Protein 1KJN (pdb70)

Organism: Methanothermobacter thermautotrophicus (strain ATCC 29096 / DSM 1053 / JCM 10044 / NBRC 100330 / Delta H) (NCBI:txid187420)

B-factor: mean 31.46, std 12.8, range [6.94, 98.94]

CATH classification: 3.40.50.10160

Secondary structure (DSSP, 8-state):
--EE-----S-STTHHHHHHHHHHHHHHTT-EE---B-HHHHHHHHHHSTT--S----BHHHHHHH--TTS-SEEEEEESSHHHHHHHHHHHHHH-SEEEEEEE-S-HHHHHHHHHH------EEEEE--SS--HHHHHHHHH-----/-EEE-------STTHHHHHHHHHHHHHTTTEEE---B-HHHHHHHHHHSTT-SS----BHHHHHHH--TTS-SEEEEEESSHHHHHHHHHHHHHH-SEEEEEEE-S-HHHHHHHHHH------EEEEE--SS--HHHHHHHHH-----

Nearest PDB structures (foldseek):
  1kjn-assembly1_B  TM=1.002E+00  e=3.784E-26  Methanothermobacter thermautotrophicus
  7vek-assembly1_A  TM=7.075E-01  e=7.462E-02  Phytolacca americana
  7vel-assembly2_B  TM=6.981E-01  e=1.244E-01  Phytolacca americana
  1fuy-assembly1_B-2  TM=6.207E-01  e=1.413E+00  Salmonella enterica subsp. enterica serovar Typhimurium
  4neg-assembly1_A  TM=3.349E-01  e=3.458E+00  Bacillus anthracis str. 'Ames Ancestor'

Structure (mmCIF, N/CA/C/O backbone):
data_1KJN
#
_entry.id   1KJN
#
_cell.length_a   75.590
_cell.length_b   62.280
_cell.length_c   68.840
_cell.angle_alpha   90.00
_cell.angle_beta   90.00
_cell.angle_gamma   90.00
#
_symmetry.space_group_name_H-M   'P 21 21 2'
#
loop_
_entity.id
_entity.type
_entity.pdbx_description
1 polymer MTH0777
2 water water
#
loop_
_atom_site.group_PDB
_atom_site.id
_atom_site.type_symbol
_atom_site.label_atom_id
_atom_site.label_alt_id
_atom_site.label_c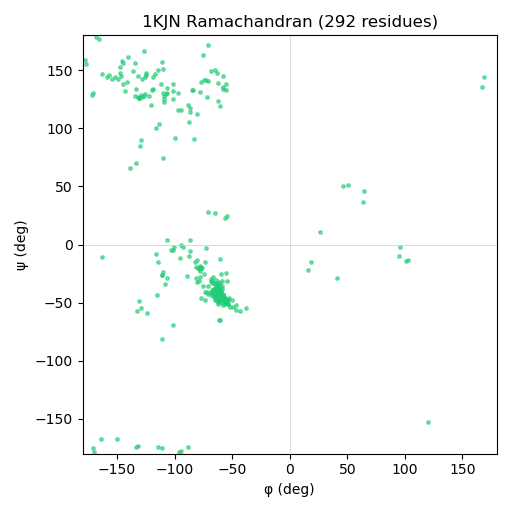omp_id
_atom_site.label_asym_id
_atom_site.label_entity_id
_atom_site.label_seq_id
_atom_site.pdbx_PDB_ins_code
_atom_site.Cartn_x
_atom_site.Cartn_y
_atom_site.Cartn_z
_atom_site.occupancy
_atom_site.B_iso_or_equiv
_atom_site.auth_seq_id
_atom_site.auth_comp_id
_atom_site.auth_asym_id
_atom_site.auth_atom_id
_atom_site.pdbx_PDB_model_num
ATOM 1 N N . THR A 1 6 ? 36.573 6.846 61.044 1.00 61.36 6 THR A N 1
ATOM 2 C CA . THR A 1 6 ? 36.083 7.184 62.424 1.00 61.77 6 THR A CA 1
ATOM 3 C C . THR A 1 6 ? 37.259 7.360 63.381 1.00 60.00 6 THR A C 1
ATOM 4 O O . THR A 1 6 ? 37.095 7.872 64.493 1.00 62.64 6 THR A O 1
ATOM 6 N N . GLY A 1 7 ? 38.439 6.919 62.943 1.00 55.23 7 GLY A N 1
ATOM 7 C CA . GLY A 1 7 ? 39.620 7.013 63.777 1.00 47.60 7 GLY A CA 1
ATOM 8 C C . GLY A 1 7 ? 40.413 8.299 63.669 1.00 41.49 7 GLY A C 1
ATOM 9 O O . GLY A 1 7 ? 40.019 9.252 62.994 1.00 34.06 7 GLY A O 1
ATOM 10 N N . LYS A 1 8 ? 41.552 8.304 64.349 1.00 36.56 8 LYS A N 1
ATOM 11 C CA . LYS A 1 8 ? 42.430 9.453 64.386 1.00 35.58 8 LYS A CA 1
ATOM 12 C C . LYS A 1 8 ? 43.816 9.049 63.936 1.00 32.45 8 LYS A C 1
ATOM 13 O O . LYS A 1 8 ? 44.257 7.910 64.144 1.00 29.87 8 LYS A O 1
ATOM 19 N N . ALA A 1 9 ? 44.481 9.974 63.265 1.00 28.78 9 ALA A N 1
ATOM 20 C CA . ALA A 1 9 ? 45.825 9.720 62.798 1.00 25.61 9 ALA A CA 1
ATOM 21 C C . ALA A 1 9 ? 46.755 10.810 63.298 1.00 24.22 9 ALA A C 1
ATOM 22 O O . ALA A 1 9 ? 46.345 11.957 63.494 1.00 21.66 9 ALA A O 1
ATOM 24 N N . LEU A 1 10 ? 47.981 10.416 63.618 1.00 23.50 10 LEU A N 1
ATOM 25 C CA . LEU A 1 10 ? 48.980 11.375 64.081 1.00 25.27 10 LEU A CA 1
ATOM 26 C C . LEU A 1 10 ? 50.078 11.419 63.032 1.00 23.46 10 LEU A C 1
ATOM 27 O O . LEU A 1 10 ? 50.568 10.375 62.581 1.00 17.84 10 LEU A O 1
ATOM 40 N N . VAL A 1 12 ? 53.817 13.016 62.195 1.00 18.32 12 VAL A N 1
ATOM 41 C CA . VAL A 1 12 ? 55.030 13.581 62.804 1.00 21.59 12 VAL A CA 1
ATOM 42 C C . VAL A 1 12 ? 55.945 14.160 61.740 1.00 21.51 12 VAL A C 1
ATOM 43 O O . VAL A 1 12 ? 56.250 13.481 60.755 1.00 20.84 12 VAL A O 1
ATOM 47 N N . LEU A 1 13 ? 56.391 15.401 61.950 1.00 17.77 13 LEU A N 1
ATOM 48 C CA . LEU A 1 13 ? 57.271 16.062 60.989 1.00 18.69 13 LEU A CA 1
ATOM 49 C C . LEU A 1 13 ? 58.667 16.341 61.540 1.00 19.84 13 LEU A C 1
ATOM 50 O O . LEU A 1 13 ? 58.846 16.575 62.739 1.00 16.26 13 LEU A O 1
ATOM 55 N N . GLY A 1 14 ? 59.642 16.341 60.635 1.00 21.28 14 GLY A N 1
ATOM 56 C CA . GLY A 1 14 ? 61.019 16.603 61.004 1.00 27.01 14 GLY A CA 1
ATOM 57 C C . GLY A 1 14 ? 61.375 18.062 60.778 1.00 26.20 14 GLY A C 1
ATOM 58 O O . GLY A 1 14 ? 60.517 18.856 60.369 1.00 21.07 14 GLY A O 1
ATOM 59 N N . CYS A 1 15 ? 62.625 18.431 61.050 1.00 29.51 15 CYS A N 1
ATOM 60 C CA . CYS A 1 15 ? 63.038 19.816 60.856 1.00 34.11 15 CYS A CA 1
ATOM 61 C C . CYS A 1 15 ? 62.785 20.158 59.381 1.00 33.53 15 CYS A C 1
ATOM 62 O O . CYS A 1 15 ? 63.035 19.349 58.484 1.00 32.70 15 CYS A O 1
ATOM 65 N N . PRO A 1 16 ? 62.171 21.315 59.131 1.00 31.13 16 PRO A N 1
ATOM 66 C CA . PRO A 1 16 ? 61.872 21.750 57.766 1.00 33.43 16 PRO A CA 1
ATOM 67 C C . PRO A 1 16 ? 63.098 22.368 57.080 1.00 34.35 16 PRO A C 1
ATOM 68 O O . PRO A 1 16 ? 63.604 23.412 57.510 1.00 38.14 16 PRO A O 1
ATOM 72 N N . GLU A 1 17 ? 63.613 21.677 56.070 1.00 30.91 17 GLU A N 1
ATOM 73 C CA . GLU A 1 17 ? 64.751 22.149 55.290 1.00 29.81 17 GLU A CA 1
ATOM 74 C C . GLU A 1 17 ? 64.331 21.954 53.827 1.00 29.23 17 GLU A C 1
ATOM 75 O O . GLU A 1 17 ? 64.287 22.910 53.041 1.00 27.26 17 GLU A O 1
ATOM 81 N N . SER A 1 18 ? 63.991 20.715 53.479 1.00 19.63 18 SER A N 1
ATOM 82 C CA . SER A 1 18 ? 63.577 20.385 52.123 1.00 23.19 18 SER A CA 1
ATOM 83 C C . SER A 1 18 ? 62.201 20.966 51.862 1.00 21.58 18 SER A C 1
ATOM 84 O O . SER A 1 18 ? 61.269 20.747 52.625 1.00 22.34 18 SER A O 1
ATOM 87 N N . PRO A 1 19 ? 62.069 21.739 50.782 1.00 18.66 19 PRO A N 1
ATOM 88 C CA . PRO A 1 19 ? 60.788 22.345 50.431 1.00 18.67 19 PRO A CA 1
ATOM 89 C C . PRO A 1 19 ? 59.655 21.364 50.154 1.00 19.21 19 PRO A C 1
ATOM 90 O O . PRO A 1 19 ? 58.490 21.780 50.114 1.00 16.83 19 PRO A O 1
ATOM 94 N N . VAL A 1 20 ? 59.959 20.070 50.007 1.00 15.91 20 VAL A N 1
ATOM 95 C CA . VAL A 1 20 ? 58.874 19.116 49.760 1.00 14.56 20 VAL A CA 1
ATOM 96 C C . VAL A 1 20 ? 58.132 18.679 51.014 1.00 13.95 20 VAL A C 1
ATOM 97 O O . VAL A 1 20 ? 56.975 18.249 50.913 1.00 13.84 20 VAL A O 1
ATOM 101 N N . GLN A 1 21 ? 58.741 18.864 52.191 1.00 13.37 21 GLN A N 1
ATOM 102 C CA . GLN A 1 21 ? 58.115 18.368 53.421 1.00 12.88 21 GLN A CA 1
ATOM 103 C C . GLN A 1 21 ? 56.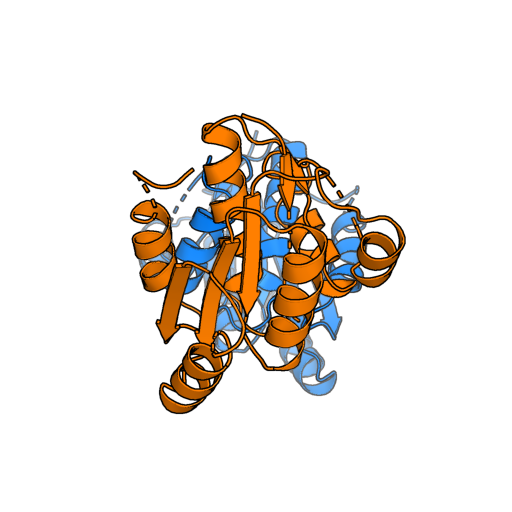759 18.909 53.816 1.00 10.43 21 GLN A C 1
ATOM 104 O O . GLN A 1 21 ? 55.791 18.156 53.857 1.00 12.33 21 GLN A O 1
ATOM 110 N N . ILE A 1 22 ? 56.672 20.198 54.121 1.00 11.49 22 ILE A N 1
ATOM 111 C CA . ILE A 1 22 ? 55.389 20.774 54.517 1.00 15.24 22 ILE A CA 1
ATOM 112 C C . ILE A 1 22 ? 54.300 20.480 53.473 1.00 14.94 22 ILE A C 1
ATOM 113 O O . ILE A 1 22 ? 53.260 19.929 53.816 1.00 15.58 22 ILE A O 1
ATOM 118 N N . PRO A 1 23 ? 54.565 20.764 52.185 1.00 13.75 23 PRO A N 1
ATOM 119 C CA . PRO A 1 23 ? 53.536 20.489 51.169 1.00 18.75 23 PRO A CA 1
ATOM 120 C C . PRO A 1 23 ? 53.041 19.036 51.175 1.00 17.39 23 PRO A C 1
ATOM 121 O O . PRO A 1 23 ? 51.840 18.791 51.160 1.00 16.27 23 PRO A O 1
ATOM 125 N N . LEU A 1 24 ? 53.968 18.087 51.223 1.00 11.82 24 LEU A N 1
ATOM 126 C CA . LEU A 1 24 ? 53.613 16.667 51.247 1.00 13.27 24 LEU A CA 1
ATOM 127 C C . LEU A 1 24 ? 52.914 16.249 52.547 1.00 15.08 24 LEU A C 1
ATOM 128 O O . LEU A 1 24 ? 52.093 15.334 52.554 1.00 16.94 24 LEU A O 1
ATOM 133 N N . ALA A 1 25 ? 53.254 16.904 53.647 1.00 15.79 25 ALA A N 1
ATOM 134 C CA . ALA A 1 25 ? 52.624 16.607 54.933 1.00 17.62 25 ALA A CA 1
ATOM 135 C C . ALA A 1 25 ? 51.141 16.969 54.810 1.00 18.72 25 ALA A C 1
ATOM 136 O O . ALA A 1 25 ? 50.258 16.186 55.170 1.00 12.44 25 ALA A O 1
ATOM 138 N N . ILE A 1 26 ? 50.885 18.128 54.215 1.00 15.63 26 ILE A N 1
ATOM 139 C CA . ILE A 1 26 ? 49.525 18.599 54.036 1.00 14.34 26 ILE A CA 1
ATOM 140 C C . ILE A 1 26 ? 48.796 17.699 53.032 1.00 16.73 26 ILE A C 1
ATOM 141 O O . ILE A 1 26 ? 47.613 17.417 53.205 1.00 11.87 26 ILE A O 1
ATOM 146 N N . TYR A 1 27 ? 49.502 17.274 51.979 1.00 20.68 27 TYR A N 1
ATOM 147 C CA . TYR A 1 27 ? 48.927 16.401 50.956 1.00 22.24 27 TYR A CA 1
ATOM 148 C C . TYR A 1 27 ? 48.508 15.054 51.567 1.00 23.61 27 TYR A C 1
ATOM 149 O O . TYR A 1 27 ? 47.418 14.562 51.311 1.00 25.46 27 TYR A O 1
ATOM 158 N N . THR A 1 28 ? 49.385 14.477 52.380 1.00 19.35 28 THR A N 1
ATOM 159 C CA . THR A 1 28 ? 49.121 13.198 53.031 1.00 17.01 28 THR A CA 1
ATOM 160 C C . THR A 1 28 ? 47.968 13.339 54.026 1.00 22.13 28 THR A C 1
ATOM 161 O O . THR A 1 28 ? 47.093 12.482 54.064 1.00 21.35 28 THR A O 1
ATOM 165 N N . SER A 1 29 ? 47.932 14.445 54.776 1.00 18.94 29 SER A N 1
ATOM 166 C CA . SER A 1 29 ? 46.860 14.662 55.751 1.00 21.97 29 SER A CA 1
ATOM 167 C C . SER A 1 29 ? 45.499 14.768 55.058 1.00 20.75 29 SER A C 1
ATOM 168 O O . SER A 1 29 ? 44.480 14.291 55.566 1.00 21.71 29 SER A O 1
ATOM 171 N N . HIS A 1 30 ? 45.490 15.410 53.900 1.00 18.31 30 HIS A N 1
ATOM 172 C CA . HIS A 1 30 ? 44.276 15.537 53.132 1.00 17.01 30 HIS A CA 1
ATOM 173 C C . HIS A 1 30 ? 43.853 14.150 52.670 1.00 20.18 30 HIS A C 1
ATOM 174 O O . HIS A 1 30 ? 42.666 13.849 52.653 1.00 17.29 30 HIS A O 1
ATOM 181 N N . LYS A 1 31 ? 44.813 13.316 52.274 1.00 16.99 31 LYS A N 1
ATOM 182 C CA . LYS A 1 31 ? 44.483 11.961 51.831 1.00 21.66 31 LYS A CA 1
ATOM 183 C C . LYS A 1 31 ? 43.817 11.195 52.969 1.00 26.81 31 LYS A C 1
ATOM 184 O O . LYS A 1 31 ? 42.825 10.499 52.760 1.00 27.54 31 LYS A O 1
ATOM 190 N N . LEU A 1 32 ? 44.354 11.354 54.178 1.00 23.69 32 LEU A N 1
ATOM 191 C CA . LEU A 1 32 ? 43.833 10.671 55.341 1.00 23.63 32 LEU A CA 1
ATOM 192 C C . LEU A 1 32 ? 42.442 11.158 55.715 1.00 22.55 32 LEU A C 1
ATOM 193 O O . LEU A 1 32 ? 41.584 10.349 56.068 1.00 23.16 32 LEU A O 1
ATOM 198 N N . LYS A 1 33 ? 42.211 12.467 55.614 1.00 25.90 33 LYS A N 1
ATOM 199 C CA . LYS A 1 33 ? 40.905 13.048 55.930 1.00 28.28 33 LYS A CA 1
ATOM 200 C C . LYS A 1 33 ? 39.862 12.587 54.918 1.00 32.95 33 LYS A C 1
ATOM 201 O O . LYS A 1 33 ? 38.671 12.552 55.211 1.00 34.42 33 LYS A O 1
ATOM 207 N N . LYS A 1 34 ? 40.330 12.289 53.712 1.00 33.08 34 LYS A N 1
ATOM 208 C CA . LYS A 1 34 ? 39.493 11.815 52.630 1.00 37.12 34 LYS A CA 1
ATOM 209 C C . LYS A 1 34 ? 39.020 10.422 53.040 1.00 37.86 34 LYS A C 1
ATOM 210 O O . LYS A 1 34 ? 37.936 9.984 52.649 1.00 39.49 34 LYS A O 1
ATOM 216 N N . LYS A 1 35 ? 39.845 9.726 53.821 1.00 34.47 35 LYS A N 1
ATOM 217 C CA . LYS A 1 35 ? 39.496 8.391 54.302 1.00 38.33 35 LYS A CA 1
ATOM 218 C C . LYS A 1 35 ? 38.679 8.407 55.611 1.00 37.37 35 LYS A C 1
ATOM 219 O O . LYS A 1 35 ? 38.405 7.352 56.177 1.00 37.90 35 LYS A O 1
ATOM 225 N N . GLY A 1 36 ? 38.321 9.594 56.097 1.00 36.43 36 GLY A N 1
ATOM 226 C CA . GLY A 1 36 ? 37.530 9.698 57.317 1.00 35.74 36 GLY A CA 1
ATOM 227 C C . GLY A 1 36 ? 38.282 10.052 58.594 1.00 37.32 36 GLY A C 1
ATOM 228 O O . GLY A 1 36 ? 37.681 10.421 59.614 1.00 36.62 36 GLY A O 1
ATOM 229 N N . PHE A 1 37 ? 39.603 9.952 58.535 1.00 33.72 37 PHE A N 1
ATOM 230 C CA . PHE A 1 37 ? 40.450 10.251 59.673 1.00 30.19 37 PHE A CA 1
ATOM 231 C C . PHE A 1 37 ? 40.430 11.694 60.134 1.00 28.80 37 PHE A C 1
ATOM 232 O O . PHE A 1 37 ? 40.255 12.616 59.338 1.00 32.67 37 PHE A O 1
ATOM 240 N N . ARG A 1 38 ? 40.655 11.872 61.427 1.00 26.59 38 ARG A N 1
ATOM 241 C CA . ARG A 1 38 ? 40.799 13.203 62.006 1.00 27.42 38 ARG A CA 1
ATOM 242 C C . ARG A 1 38 ? 42.333 13.223 62.104 1.00 24.97 38 ARG A C 1
ATOM 243 O O . ARG A 1 38 ? 42.920 12.281 62.628 1.00 24.01 38 ARG A O 1
ATOM 251 N N . VAL A 1 39 ? 42.994 14.227 61.536 1.00 23.57 39 VAL A N 1
ATOM 252 C CA . VAL A 1 39 ? 44.451 14.238 61.558 1.00 23.53 39 VAL A CA 1
ATOM 253 C C . VAL A 1 39 ? 45.094 15.268 62.446 1.00 23.46 39 VAL A C 1
ATOM 254 O O . VAL A 1 39 ? 44.861 16.466 62.300 1.00 20.63 39 VAL A O 1
ATOM 258 N N . THR A 1 40 ? 45.987 14.792 63.301 1.00 19.69 40 THR A N 1
ATOM 259 C CA . THR A 1 40 ? 46.730 15.676 64.177 1.00 18.13 40 THR A CA 1
ATOM 260 C C . THR A 1 40 ? 48.158 15.747 63.655 1.00 17.55 40 THR A C 1
ATOM 261 O O . THR A 1 40 ? 48.771 14.722 63.358 1.00 19.00 40 THR A O 1
ATOM 265 N N . VAL A 1 41 ? 48.674 16.958 63.512 1.00 16.41 41 VAL A N 1
ATOM 266 C CA . VAL A 1 41 ? 50.047 17.163 63.054 1.00 17.15 41 VAL A CA 1
ATOM 267 C C . VAL A 1 41 ? 50.890 17.602 64.258 1.00 21.04 41 VAL A C 1
ATOM 268 O O . VAL A 1 41 ? 50.475 18.482 65.033 1.00 21.70 41 VAL A O 1
ATOM 272 N N . THR A 1 42 ? 52.067 17.007 64.416 1.00 17.85 42 THR A N 1
ATOM 273 C CA . THR A 1 42 ? 52.939 17.379 65.529 1.00 22.82 42 THR A CA 1
ATOM 274 C C . THR A 1 42 ? 54.357 17.576 65.003 1.00 24.52 42 THR A C 1
ATOM 275 O O . THR A 1 42 ? 54.841 16.772 64.207 1.00 22.74 42 THR A O 1
ATOM 279 N N . ALA A 1 43 ? 54.994 18.674 65.412 1.00 25.19 43 ALA A N 1
ATOM 280 C CA . ALA A 1 43 ? 56.338 19.007 64.957 1.00 24.73 43 ALA A CA 1
ATOM 281 C C . ALA A 1 43 ? 56.915 20.193 65.742 1.00 26.75 43 ALA A C 1
ATOM 282 O O . ALA A 1 43 ? 56.291 20.675 66.700 1.00 21.66 43 ALA A O 1
ATOM 284 N N . ASN A 1 44 ? 58.108 20.642 65.331 1.00 27.86 44 ASN A N 1
ATOM 285 C CA . ASN A 1 44 ? 58.799 21.755 65.979 1.00 30.11 44 ASN A CA 1
ATOM 286 C C . ASN A 1 44 ? 58.135 23.071 65.573 1.00 31.15 44 ASN A C 1
ATOM 287 O O . ASN A 1 44 ? 57.399 23.111 64.597 1.00 32.16 44 ASN A O 1
ATOM 292 N N . PRO A 1 45 ? 58.390 24.160 66.315 1.00 34.82 45 PRO A N 1
ATOM 293 C CA . PRO A 1 45 ? 57.783 25.460 65.998 1.00 33.58 45 PRO A CA 1
ATOM 294 C C . PRO A 1 45 ? 57.835 25.895 64.534 1.00 31.62 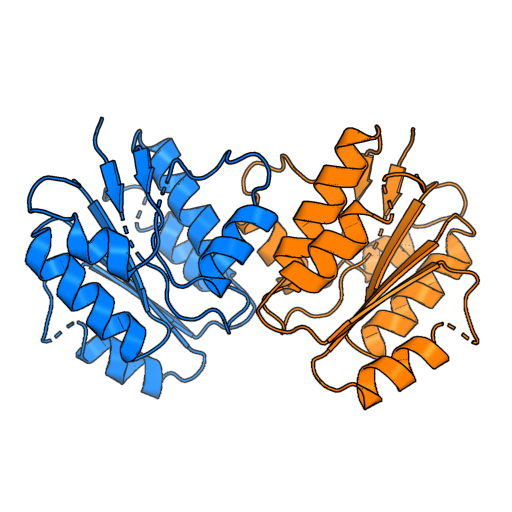45 PRO A C 1
ATOM 295 O O . PRO A 1 45 ? 56.810 26.234 63.956 1.00 27.95 45 PRO A O 1
ATOM 299 N N . ALA A 1 46 ? 59.015 25.877 63.931 1.00 29.76 46 ALA A N 1
ATOM 300 C CA . ALA A 1 46 ? 59.138 26.287 62.534 1.00 31.36 46 ALA A CA 1
ATOM 301 C C . ALA A 1 46 ? 58.200 25.466 61.639 1.00 21.32 46 ALA A C 1
ATOM 302 O O . ALA A 1 46 ? 57.392 26.016 60.903 1.00 21.39 46 ALA A O 1
ATOM 304 N N . ALA A 1 47 ? 58.277 24.150 61.766 1.00 19.05 47 ALA A N 1
ATOM 305 C CA . ALA A 1 47 ? 57.443 23.253 60.977 1.00 20.66 47 ALA A CA 1
ATOM 306 C C . ALA A 1 47 ? 55.933 23.543 61.129 1.00 19.92 47 ALA A C 1
ATOM 307 O O . ALA A 1 47 ? 55.230 23.680 60.120 1.00 16.24 47 ALA A O 1
ATOM 309 N N . LEU A 1 48 ? 55.450 23.658 62.375 1.00 13.21 48 LEU A N 1
ATOM 310 C CA . LEU A 1 48 ? 54.031 23.934 62.620 1.00 19.32 48 LEU A CA 1
ATOM 311 C C . LEU A 1 48 ? 53.612 25.255 62.017 1.00 17.99 48 LEU A C 1
ATOM 312 O O . LEU A 1 48 ? 52.492 25.381 61.494 1.00 18.01 48 LEU A O 1
ATOM 317 N N . ARG A 1 49 ? 54.499 26.252 62.088 1.00 21.79 49 ARG A N 1
ATOM 318 C CA . ARG A 1 49 ? 54.182 27.568 61.524 1.00 26.83 49 ARG A CA 1
ATOM 319 C C . ARG A 1 49 ? 54.085 27.509 60.013 1.00 21.31 49 ARG A C 1
ATOM 320 O O . ARG A 1 49 ? 53.325 28.260 59.418 1.00 22.50 49 ARG A O 1
ATOM 328 N N . LEU A 1 50 ? 54.879 26.645 59.387 1.00 20.22 50 LEU A N 1
ATOM 329 C CA . LEU A 1 50 ? 54.837 26.535 57.928 1.00 20.80 50 LEU A CA 1
ATOM 330 C C . LEU A 1 50 ? 53.513 25.937 57.478 1.00 18.38 50 LEU A C 1
ATOM 331 O O . LEU A 1 50 ? 52.902 26.408 56.504 1.00 16.02 50 LEU A O 1
ATOM 336 N N . VAL A 1 51 ? 53.057 24.933 58.225 1.00 18.44 51 VAL A N 1
ATOM 337 C CA . VAL A 1 51 ? 51.799 24.258 57.943 1.00 17.90 51 VAL A CA 1
ATOM 338 C C . VAL A 1 51 ? 50.656 25.261 58.084 1.00 18.31 51 VAL A C 1
ATOM 339 O O . VAL A 1 51 ? 49.809 25.334 57.216 1.00 16.95 51 VAL A O 1
ATOM 343 N N . GLN A 1 52 ? 50.666 26.055 59.159 1.00 18.82 52 GLN A N 1
ATOM 344 C CA . GLN A 1 52 ? 49.616 27.044 59.395 1.00 20.89 52 GLN A CA 1
ATOM 345 C C . GLN A 1 52 ? 49.543 28.122 58.323 1.00 22.29 52 GLN A C 1
ATOM 346 O O . GLN A 1 52 ? 48.452 28.568 57.976 1.00 22.83 52 GLN A O 1
ATOM 352 N N . VAL A 1 53 ? 50.688 28.577 57.819 1.00 20.55 53 VAL A N 1
ATOM 353 C CA . VAL A 1 53 ? 50.634 29.591 56.777 1.00 24.30 53 VAL A CA 1
ATOM 354 C C . VAL A 1 53 ? 50.282 28.969 55.416 1.00 23.78 53 VAL A C 1
ATOM 355 O O . VAL A 1 53 ? 49.658 29.633 54.591 1.00 25.50 53 VAL A O 1
ATOM 359 N N . ALA A 1 54 ? 50.621 27.691 55.206 1.00 17.66 54 ALA A N 1
ATOM 360 C CA . ALA A 1 54 ? 50.292 27.021 53.936 1.00 15.98 54 ALA A CA 1
ATOM 361 C C . ALA A 1 54 ? 48.821 26.588 53.840 1.00 18.26 54 ALA A C 1
ATOM 362 O O . ALA A 1 54 ? 48.309 26.353 52.747 1.00 18.92 54 ALA A O 1
ATOM 364 N N . ASP A 1 55 ? 48.144 26.515 54.982 1.00 18.15 55 ASP A N 1
ATOM 365 C CA . ASP A 1 55 ? 46.742 26.115 55.062 1.00 18.57 55 ASP A CA 1
ATOM 366 C C . ASP A 1 55 ? 46.132 27.072 56.097 1.00 21.79 55 ASP A C 1
ATOM 367 O O . ASP A 1 55 ? 45.674 26.659 57.157 1.00 17.64 55 ASP A O 1
ATOM 372 N N . PRO A 1 56 ? 46.072 28.375 55.767 1.00 27.20 56 PRO A N 1
ATOM 373 C CA . PRO A 1 56 ? 45.524 29.380 56.684 1.00 28.63 56 PRO A CA 1
ATOM 374 C C . PRO A 1 56 ? 44.115 29.142 57.202 1.00 31.24 56 PRO A C 1
ATOM 375 O O . PRO A 1 56 ? 43.772 29.631 58.277 1.00 29.90 56 PRO A O 1
ATOM 379 N N . GLU A 1 57 ? 43.298 28.384 56.472 1.00 32.00 57 GLU A N 1
ATOM 380 C CA . GLU A 1 57 ? 41.940 28.110 56.954 1.00 33.52 57 GLU A CA 1
ATOM 381 C C . GLU A 1 57 ? 41.802 26.790 57.726 1.00 32.38 57 GLU A C 1
ATOM 382 O O . GLU A 1 57 ? 40.709 26.451 58.184 1.00 33.74 57 GLU A O 1
ATOM 388 N N . GLY A 1 58 ? 42.897 26.045 57.870 1.00 29.57 58 GLY A N 1
ATOM 389 C CA . GLY A 1 58 ? 42.831 24.786 58.599 1.00 29.14 58 GLY A CA 1
ATOM 390 C C . GLY A 1 58 ? 41.924 23.762 57.930 1.00 29.65 58 GLY A C 1
ATOM 391 O O . GLY A 1 58 ? 41.233 22.990 58.597 1.00 27.37 58 GLY A O 1
ATOM 392 N N . ILE A 1 59 ? 41.946 23.754 56.601 1.00 23.81 59 ILE A N 1
ATOM 393 C CA . ILE A 1 59 ? 41.131 22.859 55.785 1.00 25.94 59 ILE A CA 1
ATOM 394 C C . ILE A 1 59 ? 41.685 21.445 55.625 1.00 25.76 59 ILE A C 1
ATOM 395 O O . ILE A 1 59 ? 40.919 20.491 55.516 1.00 26.90 59 ILE A O 1
ATOM 400 N N . TYR A 1 60 ? 43.008 21.310 55.615 1.00 26.21 60 TYR A N 1
ATOM 401 C CA . TYR A 1 60 ? 43.651 20.008 55.407 1.00 23.67 60 TYR A CA 1
ATOM 402 C C . TYR A 1 60 ? 44.176 19.247 56.639 1.00 21.86 60 TYR A C 1
ATOM 403 O O . TYR A 1 60 ? 44.691 18.132 56.520 1.00 23.75 60 TYR A O 1
ATOM 412 N N . THR A 1 61 ? 44.056 19.848 57.814 1.00 22.59 61 THR A N 1
ATOM 413 C CA . THR A 1 61 ? 44.478 19.206 59.063 1.00 28.34 61 THR A CA 1
ATOM 414 C C . THR A 1 61 ? 43.438 19.569 60.111 1.00 30.25 61 THR A C 1
ATOM 415 O O . THR A 1 61 ? 42.713 20.549 59.957 1.00 27.75 61 THR A O 1
ATOM 419 N N . ASP A 1 62 ? 43.387 18.813 61.197 1.00 27.82 62 ASP A N 1
ATOM 420 C CA . ASP A 1 62 ? 42.389 19.080 62.221 1.00 32.78 62 ASP A CA 1
ATOM 421 C C . ASP A 1 62 ? 42.924 19.674 63.506 1.00 35.14 62 ASP A C 1
ATOM 422 O O . ASP A 1 62 ? 42.278 20.514 64.146 1.00 35.00 62 ASP A O 1
ATOM 427 N N . GLU A 1 63 ? 44.127 19.258 63.860 1.00 34.12 63 GLU A N 1
ATOM 428 C CA . GLU A 1 63 ? 44.742 19.708 65.085 1.00 35.22 63 GLU A CA 1
ATOM 429 C C . GLU A 1 63 ? 46.255 19.732 64.910 1.00 34.60 63 GLU A C 1
ATOM 430 O O . GLU A 1 63 ? 46.810 19.037 64.056 1.00 32.67 63 GLU A O 1
ATOM 444 N N . VAL A 1 65 ? 49.948 20.127 67.458 1.00 30.63 65 VAL A N 1
ATOM 445 C CA . VAL A 1 65 ? 50.542 20.161 68.789 1.00 29.63 65 VAL A CA 1
ATOM 446 C C . VAL A 1 65 ? 52.064 20.067 68.687 1.00 29.42 65 VAL A C 1
ATOM 447 O O . VAL A 1 65 ? 52.579 19.327 67.860 1.00 27.23 65 VAL A O 1
ATOM 451 N N . ASP A 1 66 ? 52.768 20.776 69.568 1.00 25.44 66 ASP A N 1
ATOM 452 C CA . ASP A 1 66 ? 54.234 20.751 69.614 1.00 28.12 66 ASP A CA 1
ATOM 453 C C . ASP A 1 66 ? 54.744 19.336 69.964 1.00 24.37 66 ASP A C 1
ATOM 454 O O . ASP A 1 66 ? 54.080 18.584 70.685 1.00 22.61 66 ASP A O 1
ATOM 459 N N . LEU A 1 67 ? 55.905 18.962 69.434 1.00 26.32 67 LEU A N 1
ATOM 460 C CA . LEU A 1 67 ? 56.464 17.622 69.676 1.00 28.10 67 LEU A CA 1
ATOM 461 C C . LEU A 1 67 ? 56.504 17.177 71.128 1.00 29.89 67 LEU A C 1
ATOM 462 O O . LEU A 1 67 ? 55.984 16.118 71.468 1.00 28.79 67 LEU A O 1
ATOM 467 N N . GLU A 1 68 ? 57.106 17.997 71.985 1.00 30.76 68 GLU A N 1
ATOM 468 C CA . GLU A 1 68 ? 57.226 17.654 73.399 1.00 35.74 68 GLU A CA 1
ATOM 469 C C . GLU A 1 68 ? 55.884 17.599 74.107 1.00 34.66 68 GLU A C 1
ATOM 470 O O . GLU A 1 68 ? 55.641 16.703 74.921 1.00 34.29 68 GLU A O 1
ATOM 476 N N . SER A 1 69 ? 54.986 18.516 73.761 1.00 34.66 69 SER A N 1
ATOM 477 C CA . SER A 1 69 ? 53.665 18.511 74.375 1.00 34.92 69 SER A CA 1
ATOM 478 C C . SER A 1 69 ? 52.933 17.225 73.997 1.00 34.18 69 SER A C 1
ATOM 479 O O . SER A 1 69 ? 52.325 16.583 74.850 1.00 33.03 69 SER A O 1
ATOM 482 N N . CYS A 1 70 ? 53.031 16.827 72.729 1.00 32.03 70 CYS A N 1
ATOM 483 C CA . CYS A 1 70 ? 52.366 15.612 72.277 1.00 27.76 70 CYS A CA 1
ATOM 484 C C . CYS A 1 70 ? 52.952 14.402 73.006 1.00 28.41 70 CYS A C 1
ATOM 485 O O . CYS A 1 70 ? 52.216 13.526 73.441 1.00 28.43 70 CYS A O 1
ATOM 488 N N . ILE A 1 71 ? 54.279 14.347 73.089 1.00 28.66 71 ILE A N 1
ATOM 489 C CA . ILE A 1 71 ? 54.982 13.258 73.757 1.00 36.64 71 ILE A CA 1
ATOM 490 C C . ILE A 1 71 ? 54.551 13.165 75.211 1.00 38.12 71 ILE A C 1
ATOM 491 O O . ILE A 1 71 ? 54.521 12.088 75.794 1.00 39.83 71 ILE A O 1
ATOM 496 N N . ASN A 1 72 ? 54.205 14.309 75.782 1.00 37.22 72 ASN A N 1
ATOM 497 C CA . ASN A 1 72 ? 53.809 14.369 77.170 1.00 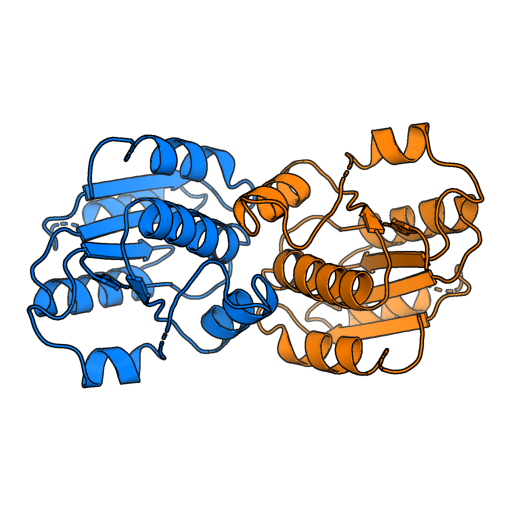37.93 72 ASN A CA 1
ATOM 498 C C . ASN A 1 72 ? 52.355 14.003 77.431 1.00 35.36 72 ASN A C 1
ATOM 499 O O . ASN A 1 72 ? 51.989 13.737 78.565 1.00 34.49 72 ASN A O 1
ATOM 504 N N . GLU A 1 73 ? 51.532 13.966 76.386 1.00 31.11 73 GLU A N 1
ATOM 505 C CA . GLU A 1 73 ? 50.117 13.659 76.549 1.00 31.56 73 GLU A CA 1
ATOM 506 C C . GLU A 1 73 ? 49.690 12.337 75.898 1.00 25.39 73 GLU A C 1
ATOM 507 O O . GLU A 1 73 ? 48.627 11.814 76.183 1.00 23.16 73 GLU A O 1
ATOM 513 N N . LEU A 1 74 ? 50.535 11.801 75.032 1.00 23.84 74 LEU A N 1
ATOM 514 C CA . LEU A 1 74 ? 50.218 10.588 74.294 1.00 22.30 74 LEU A CA 1
ATOM 515 C C . LEU A 1 74 ? 50.181 9.274 75.097 1.00 25.50 74 LEU A C 1
ATOM 516 O O . LEU A 1 74 ? 50.995 9.057 75.994 1.00 26.54 74 LEU A O 1
ATOM 521 N N . ALA A 1 75 ? 49.221 8.418 74.763 1.00 23.78 75 ALA A N 1
ATOM 522 C CA . ALA A 1 75 ? 49.088 7.102 75.368 1.00 25.41 75 ALA A CA 1
ATOM 523 C C . ALA A 1 75 ? 48.587 6.148 74.289 1.00 28.50 75 ALA A C 1
ATOM 524 O O . ALA A 1 75 ? 47.930 6.574 73.326 1.00 27.72 75 ALA A O 1
ATOM 526 N N . GLU A 1 76 ? 48.864 4.858 74.466 1.00 27.41 76 GLU A N 1
ATOM 527 C CA . GLU A 1 76 ? 48.437 3.842 73.508 1.00 30.54 76 GLU A CA 1
ATOM 528 C C . GLU A 1 76 ? 46.923 3.924 73.310 1.00 31.52 76 GLU A C 1
ATOM 529 O O . GLU A 1 76 ? 46.178 4.169 74.262 1.00 30.29 76 GLU A O 1
ATOM 535 N N . GLY A 1 77 ? 46.491 3.796 72.059 1.00 29.70 77 GLY A N 1
ATOM 536 C CA . GLY A 1 77 ? 45.076 3.856 71.746 1.00 29.04 77 GLY A CA 1
ATOM 537 C C . GLY A 1 77 ? 44.558 5.220 71.318 1.00 29.65 77 GLY A C 1
ATOM 538 O O . GLY A 1 77 ? 43.417 5.334 70.863 1.00 31.16 77 GLY A O 1
ATOM 539 N N . ASP A 1 78 ? 45.370 6.263 71.457 1.00 27.84 78 ASP A N 1
ATOM 540 C CA . ASP A 1 78 ? 44.911 7.603 71.065 1.00 27.79 78 ASP A CA 1
ATOM 541 C C . ASP A 1 78 ? 44.844 7.804 69.544 1.00 27.26 78 ASP A C 1
ATOM 542 O O . ASP A 1 78 ? 44.254 8.782 69.072 1.00 29.75 78 ASP A O 1
ATOM 547 N N . TYR A 1 79 ? 45.469 6.906 68.788 1.00 23.38 79 TYR A N 1
ATOM 548 C CA . TYR A 1 79 ? 45.478 7.006 67.328 1.00 26.15 79 TYR A CA 1
ATOM 549 C C . TYR A 1 79 ? 45.483 5.626 66.674 1.00 26.07 79 TYR A C 1
ATOM 550 O O . TYR A 1 79 ? 46.098 4.699 67.179 1.00 25.82 79 TYR A O 1
ATOM 559 N N . GLU A 1 80 ? 44.807 5.517 65.535 1.00 29.01 80 GLU A N 1
ATOM 560 C CA . GLU A 1 80 ? 44.706 4.273 64.781 1.00 33.22 80 GLU A CA 1
ATOM 561 C C . GLU A 1 80 ? 45.755 4.195 63.661 1.00 32.16 80 GLU A C 1
ATOM 562 O O . GLU A 1 80 ? 45.957 3.146 63.055 1.00 29.89 80 GLU A O 1
ATOM 568 N N . PHE A 1 81 ? 46.414 5.313 63.386 1.00 27.24 81 PHE A N 1
ATOM 569 C CA . PHE A 1 81 ? 47.432 5.357 62.341 1.00 25.97 81 PHE A CA 1
ATOM 570 C C . PHE A 1 81 ? 48.509 6.381 62.693 1.00 21.55 81 PHE A C 1
ATOM 571 O O . PHE A 1 81 ? 48.207 7.440 63.214 1.00 20.64 81 PHE A O 1
ATOM 579 N N . LEU A 1 82 ? 49.759 6.063 62.374 1.00 22.13 82 LEU A N 1
ATOM 580 C CA . LEU A 1 82 ? 50.881 6.951 62.650 1.00 21.14 82 LEU A CA 1
ATOM 581 C C . LEU A 1 82 ? 51.749 7.125 61.403 1.00 20.94 82 LEU A C 1
ATOM 582 O O . LEU A 1 82 ? 52.223 6.155 60.812 1.00 17.23 82 LEU A O 1
ATOM 587 N N . ALA A 1 83 ? 51.972 8.376 61.019 1.00 23.53 83 ALA A N 1
ATOM 588 C CA . ALA A 1 83 ? 52.797 8.673 59.859 1.00 19.94 83 ALA A CA 1
ATOM 589 C C . ALA A 1 83 ? 53.895 9.641 60.263 1.00 19.91 83 ALA A C 1
ATOM 590 O O . ALA A 1 83 ? 53.644 10.651 60.930 1.00 26.47 83 ALA A O 1
ATOM 592 N N . GLY A 1 84 ? 55.121 9.290 59.906 1.00 16.44 84 GLY A N 1
ATOM 593 C CA . GLY A 1 84 ? 56.268 10.115 60.226 1.00 16.79 84 GLY A CA 1
ATOM 594 C C . GLY A 1 84 ? 57.186 10.388 59.040 1.00 22.81 84 GLY A C 1
ATOM 595 O O . GLY A 1 84 ? 57.598 9.459 58.336 1.00 17.28 84 GLY A O 1
ATOM 596 N N . PHE A 1 85 ? 57.449 11.674 58.797 1.00 18.39 85 PHE A N 1
ATOM 597 C CA . PHE A 1 85 ? 58.348 12.114 57.736 1.00 17.13 85 PHE A CA 1
ATOM 598 C C . PHE A 1 85 ? 59.729 12.041 58.335 1.00 16.84 85 PHE A C 1
ATOM 599 O O . PHE A 1 85 ? 59.951 12.508 59.458 1.00 18.57 85 PHE A O 1
ATOM 607 N N . VAL A 1 86 ? 60.658 11.449 57.597 1.00 19.54 86 VAL A N 1
ATOM 608 C CA . VAL A 1 86 ? 62.006 11.250 58.117 1.00 19.86 86 VAL A CA 1
ATOM 609 C C . VAL A 1 86 ? 63.135 11.733 57.207 1.00 24.08 86 VAL A C 1
ATOM 610 O O . VAL A 1 86 ? 63.578 11.016 56.311 1.00 26.22 86 VAL A O 1
ATOM 614 N N . PRO A 1 87 ? 63.535 12.998 57.361 1.00 27.26 87 PRO A N 1
ATOM 615 C CA . PRO A 1 87 ? 64.622 13.592 56.565 1.00 25.85 87 PRO A CA 1
ATOM 616 C C . PRO A 1 87 ? 65.975 13.328 57.232 1.00 27.21 87 PRO A C 1
ATOM 617 O O . PRO A 1 87 ? 67.026 13.612 56.649 1.00 32.41 87 PRO A O 1
ATOM 621 N N . ASN A 1 88 ? 65.964 12.820 58.462 1.00 24.76 88 ASN A N 1
ATOM 622 C CA . ASN A 1 88 ? 67.229 12.590 59.157 1.00 25.83 88 ASN A CA 1
ATOM 623 C C . ASN A 1 88 ? 67.110 11.781 60.448 1.00 27.72 88 ASN A C 1
ATOM 624 O O . ASN A 1 88 ? 66.010 11.451 60.879 1.00 25.39 88 ASN A O 1
ATOM 629 N N . ASP A 1 89 ? 68.254 11.592 61.110 1.00 29.67 89 ASP A N 1
ATOM 630 C CA . ASP A 1 89 ? 68.353 10.836 62.362 1.00 32.39 89 ASP A CA 1
ATOM 631 C C . ASP A 1 89 ? 67.428 11.329 63.456 1.00 30.54 89 ASP A C 1
ATOM 632 O O . ASP A 1 89 ? 66.767 10.527 64.087 1.00 29.85 89 ASP A O 1
ATOM 637 N N . ALA A 1 90 ? 67.394 12.640 63.692 1.00 25.39 90 ALA A N 1
ATOM 638 C CA . ALA A 1 90 ? 66.542 13.170 64.745 1.00 27.70 90 ALA A CA 1
ATOM 639 C C . ALA A 1 90 ? 65.097 12.810 64.469 1.00 27.02 90 ALA A C 1
ATOM 640 O O . ALA A 1 90 ? 64.389 12.396 65.376 1.00 25.33 90 ALA A O 1
ATOM 642 N N . ALA A 1 91 ? 64.662 12.972 63.219 1.00 23.96 91 ALA A N 1
ATOM 643 C CA . ALA A 1 91 ? 63.288 12.662 62.858 1.00 21.03 91 ALA A CA 1
ATOM 644 C C . ALA A 1 91 ? 63.006 11.177 63.020 1.00 21.33 91 ALA A C 1
ATOM 645 O O . ALA A 1 91 ? 61.931 10.818 63.496 1.00 17.81 91 ALA A O 1
ATOM 647 N N . ALA A 1 92 ? 63.972 10.318 62.671 1.00 20.79 92 ALA A N 1
ATOM 648 C CA . ALA A 1 92 ? 63.754 8.872 62.819 1.00 25.53 92 ALA A CA 1
ATOM 649 C C . ALA A 1 92 ? 63.597 8.486 64.296 1.00 23.19 92 ALA A C 1
ATOM 650 O O . ALA A 1 92 ? 62.706 7.710 64.643 1.00 24.45 92 ALA A O 1
ATOM 652 N N . ALA A 1 93 ? 64.389 9.096 65.175 1.00 21.99 93 ALA A N 1
ATOM 653 C CA . ALA A 1 93 ? 64.279 8.779 66.607 1.00 22.94 93 ALA A CA 1
ATOM 654 C C . ALA A 1 93 ? 62.907 9.174 67.136 1.00 22.77 93 ALA A C 1
ATOM 655 O O . ALA A 1 93 ? 62.308 8.438 67.907 1.00 26.18 93 ALA A O 1
ATOM 657 N N . TYR A 1 94 ? 62.398 10.334 66.722 1.00 25.61 94 TYR A N 1
ATOM 658 C CA . TYR A 1 94 ? 61.078 10.760 67.182 1.00 21.34 94 TYR A CA 1
ATOM 659 C C . TYR A 1 94 ? 60.016 9.757 66.741 1.00 20.89 94 TYR A C 1
ATOM 660 O O . TYR A 1 94 ? 59.147 9.387 67.527 1.00 19.64 94 TYR A O 1
ATOM 669 N N . LEU A 1 95 ? 60.083 9.323 65.481 1.00 17.12 95 LEU A N 1
ATOM 670 C CA . LEU A 1 95 ? 59.112 8.367 64.966 1.00 19.67 95 LEU A CA 1
ATOM 671 C C . LEU A 1 95 ? 59.163 7.080 65.790 1.00 20.84 95 LEU A C 1
ATOM 672 O O . LEU A 1 95 ? 58.124 6.493 66.078 1.00 21.64 95 LEU A O 1
ATOM 677 N N . VAL A 1 96 ? 60.367 6.652 66.165 1.00 20.34 96 VAL A N 1
ATOM 678 C CA . VAL A 1 96 ? 60.543 5.431 66.958 1.00 24.79 96 VAL A CA 1
ATOM 679 C C . VAL A 1 96 ? 59.825 5.596 68.295 1.00 18.49 96 VAL A C 1
ATOM 680 O O . VAL A 1 96 ? 59.025 4.746 68.693 1.00 22.83 96 VAL A O 1
ATOM 684 N N . THR A 1 97 ? 60.041 6.747 68.926 1.00 20.63 97 THR A N 1
ATOM 685 C CA . THR A 1 97 ? 59.429 7.026 70.218 1.00 19.15 97 THR A CA 1
ATOM 686 C C . THR A 1 97 ? 57.911 7.021 70.096 1.00 23.30 97 THR A C 1
ATOM 687 O O . THR A 1 97 ? 57.229 6.354 70.866 1.00 21.19 97 THR A O 1
ATOM 691 N N . PHE A 1 98 ? 57.381 7.747 69.118 1.00 18.63 98 PHE A N 1
ATOM 692 C CA . PHE A 1 98 ? 55.938 7.802 68.949 1.00 20.37 98 PHE A CA 1
ATOM 693 C C . PHE A 1 98 ? 55.338 6.438 68.639 1.00 21.89 98 PHE A C 1
ATOM 694 O O . PHE A 1 98 ? 54.234 6.128 69.066 1.00 17.99 98 PHE A O 1
ATOM 702 N N . ALA A 1 99 ? 56.073 5.625 67.895 1.00 18.81 99 ALA A N 1
ATOM 703 C CA . ALA A 1 99 ? 55.584 4.304 67.530 1.00 25.27 99 ALA A CA 1
ATOM 704 C C . ALA A 1 99 ? 55.545 3.355 68.718 1.00 23.80 99 ALA A C 1
ATOM 705 O O . ALA A 1 99 ? 54.637 2.550 68.821 1.00 26.78 99 ALA A O 1
ATOM 707 N N . GLY A 1 100 ? 56.515 3.483 69.622 1.00 25.45 100 GLY A N 1
ATOM 708 C CA . GLY A 1 100 ? 56.577 2.618 70.793 1.00 28.03 100 GLY A CA 1
ATOM 709 C C . GLY A 1 100 ? 55.405 2.863 71.720 1.00 27.15 100 GLY A C 1
ATOM 710 O O . GLY A 1 100 ? 54.883 1.939 72.341 1.00 27.87 100 GLY A O 1
ATOM 711 N N . ILE A 1 101 ? 54.967 4.114 71.765 1.00 23.76 101 ILE A N 1
ATOM 712 C CA . ILE A 1 101 ? 53.840 4.520 72.582 1.00 23.88 101 ILE A CA 1
ATOM 713 C C . ILE A 1 101 ? 52.494 4.127 71.961 1.00 26.40 101 ILE A C 1
ATOM 714 O O . ILE A 1 101 ? 51.609 3.608 72.647 1.00 23.61 101 ILE A O 1
ATOM 719 N N . LEU A 1 102 ? 52.334 4.389 70.662 1.00 25.98 102 LEU A N 1
ATOM 720 C CA . LEU A 1 102 ? 51.073 4.092 69.978 1.00 24.88 102 LEU A CA 1
ATOM 721 C C . LEU A 1 102 ? 50.829 2.645 69.572 1.00 25.40 102 LEU A C 1
ATOM 722 O O . LEU A 1 102 ? 49.673 2.224 69.500 1.00 25.52 102 LEU A O 1
ATOM 727 N N . ASN A 1 103 ? 51.897 1.908 69.255 1.00 26.97 103 ASN A N 1
ATOM 728 C CA . ASN A 1 103 ? 51.781 0.488 68.880 1.00 28.27 103 ASN A CA 1
ATOM 729 C C . ASN A 1 103 ? 50.648 0.262 67.859 1.00 31.00 103 ASN A C 1
ATOM 730 O O . ASN A 1 103 ? 49.794 -0.614 68.042 1.00 31.87 103 ASN A O 1
ATOM 735 N N . THR A 1 104 ? 50.645 1.042 66.781 1.00 28.94 104 THR A N 1
ATOM 736 C CA . THR A 1 104 ? 49.597 0.932 65.773 1.00 24.81 104 THR A CA 1
ATOM 737 C C . THR A 1 104 ? 50.172 0.869 64.361 1.00 27.26 104 THR A C 1
ATOM 738 O O . THR A 1 104 ? 51.388 0.744 64.191 1.00 25.83 104 THR A O 1
ATOM 742 N N . GLU A 1 105 ? 49.299 0.911 63.352 1.00 25.40 105 GLU A N 1
ATOM 743 C CA . GLU A 1 105 ? 49.758 0.882 61.963 1.00 30.27 105 GLU A CA 1
ATOM 744 C C . GLU A 1 105 ? 50.602 2.136 61.770 1.00 25.95 105 GLU A C 1
ATOM 745 O O . GLU A 1 105 ? 50.137 3.248 62.000 1.00 22.51 105 GLU A O 1
ATOM 751 N N . THR A 1 106 ? 51.842 1.941 61.346 1.00 27.08 106 THR A N 1
ATOM 752 C CA . THR A 1 106 ? 52.777 3.043 61.198 1.00 30.49 106 THR A CA 1
ATOM 753 C C . THR A 1 106 ? 53.408 3.170 59.809 1.00 32.60 106 THR A C 1
ATOM 754 O O . THR A 1 106 ? 53.707 2.169 59.156 1.00 27.15 106 THR A O 1
ATOM 758 N N . LEU A 1 107 ? 53.685 4.411 59.412 1.00 29.87 107 LEU A N 1
ATOM 759 C CA . LEU A 1 107 ? 54.271 4.689 58.115 1.00 27.99 107 LEU A CA 1
ATOM 760 C C . LEU A 1 107 ? 55.414 5.675 58.191 1.00 28.03 107 LEU A C 1
ATOM 761 O O . LEU A 1 107 ? 55.280 6.765 58.759 1.00 27.54 107 LEU A O 1
ATOM 766 N N . ALA A 1 108 ? 56.546 5.281 57.617 1.00 27.68 108 ALA A N 1
ATOM 767 C CA . ALA A 1 108 ? 57.717 6.138 57.579 1.00 21.82 108 ALA A CA 1
ATOM 768 C C . ALA A 1 108 ? 57.884 6.622 56.156 1.00 25.18 108 ALA A C 1
ATOM 769 O O . ALA A 1 108 ? 57.846 5.816 55.227 1.00 23.55 108 ALA A O 1
ATOM 771 N N . ILE A 1 109 ? 58.043 7.936 55.986 1.00 20.48 109 ILE A N 1
ATOM 772 C CA . ILE A 1 109 ? 58.244 8.538 54.665 1.00 20.99 109 ILE A CA 1
ATOM 773 C C . ILE A 1 109 ? 59.656 9.139 54.739 1.00 22.56 109 ILE A C 1
ATOM 774 O O . ILE A 1 109 ? 59.900 10.176 55.381 1.00 23.66 109 ILE A O 1
ATOM 779 N N . ILE A 1 110 ? 60.592 8.393 54.171 1.00 20.08 110 ILE A N 1
ATOM 780 C CA . ILE A 1 110 ? 62.003 8.733 54.177 1.00 21.31 110 ILE A CA 1
ATOM 781 C C . ILE A 1 110 ? 62.464 9.419 52.908 1.00 23.28 110 ILE A C 1
ATOM 782 O O . ILE A 1 110 ? 62.214 8.931 51.810 1.00 24.09 110 ILE A O 1
ATOM 787 N N . PHE A 1 111 ? 63.168 10.538 53.069 1.00 22.85 111 PHE A N 1
ATOM 788 C CA . PHE A 1 111 ? 63.642 11.278 51.917 1.00 19.83 111 PHE A CA 1
ATOM 789 C C . PHE A 1 111 ? 64.912 12.073 52.139 1.00 21.98 111 PHE A C 1
ATOM 790 O O . PHE A 1 111 ? 65.150 12.627 53.210 1.00 20.68 111 PHE A O 1
ATOM 798 N N . ASP A 1 112 ? 65.720 12.116 51.086 1.00 24.91 112 ASP A N 1
ATOM 799 C CA . ASP A 1 112 ? 66.976 12.842 51.038 1.00 28.38 112 ASP A CA 1
ATOM 800 C C . ASP A 1 112 ? 67.466 12.644 49.596 1.00 28.81 112 ASP A C 1
ATOM 801 O O . ASP A 1 112 ? 67.085 11.672 48.939 1.00 28.44 112 ASP A O 1
ATOM 806 N N . ARG A 1 113 ? 68.284 13.556 49.088 1.00 32.02 113 ARG A N 1
ATOM 807 C CA . ARG A 1 113 ? 68.787 13.406 47.720 1.00 37.30 113 ARG A CA 1
ATOM 808 C C . ARG A 1 113 ? 69.916 12.389 47.616 1.00 36.51 113 ARG A C 1
ATOM 809 O O . ARG A 1 113 ? 70.153 11.817 46.558 1.00 40.52 113 ARG A O 1
ATOM 817 N N . ASP A 1 114 ? 70.592 12.152 48.729 1.00 36.34 114 ASP A N 1
ATOM 818 C CA . ASP A 1 114 ? 71.699 11.208 48.770 1.00 37.28 114 ASP A CA 1
ATOM 819 C C . ASP A 1 114 ? 71.147 9.805 49.036 1.00 35.79 114 ASP A C 1
ATOM 820 O O . ASP A 1 114 ? 70.552 9.555 50.089 1.00 33.61 114 ASP A O 1
ATOM 825 N N . ALA A 1 115 ? 71.352 8.898 48.079 1.00 35.92 115 ALA A N 1
ATOM 826 C CA . ALA A 1 115 ? 70.903 7.506 48.206 1.00 35.08 115 ALA A CA 1
ATOM 827 C C . ALA A 1 115 ? 71.504 6.793 49.428 1.00 36.77 115 ALA A C 1
ATOM 828 O O . ALA A 1 115 ? 70.839 5.976 50.058 1.00 39.00 115 ALA A O 1
ATOM 830 N N . ASP A 1 116 ? 72.755 7.107 49.763 1.00 36.45 116 ASP A N 1
ATOM 831 C CA . ASP A 1 116 ? 73.426 6.499 50.912 1.00 38.88 116 ASP A CA 1
ATOM 832 C C . ASP A 1 116 ? 72.731 6.886 52.205 1.00 38.47 116 ASP A C 1
ATOM 833 O O . ASP A 1 116 ? 72.476 6.040 53.056 1.00 34.82 116 ASP A O 1
ATOM 838 N N . VAL A 1 117 ? 72.431 8.174 52.341 1.00 35.24 117 VAL A N 1
ATOM 839 C CA . VAL A 1 117 ? 71.753 8.675 53.523 1.00 35.32 117 VAL A CA 1
ATOM 840 C C . VAL A 1 117 ? 70.392 7.989 53.632 1.00 33.49 117 VAL A C 1
ATOM 841 O O . VAL A 1 117 ? 69.998 7.572 54.719 1.00 30.13 117 VAL A O 1
ATOM 845 N N . LEU A 1 118 ? 69.701 7.828 52.503 1.00 31.09 118 LEU A N 1
ATOM 846 C CA . LEU A 1 118 ? 68.400 7.167 52.525 1.00 33.95 118 LEU A CA 1
ATOM 847 C C . LEU A 1 118 ? 68.561 5.755 53.032 1.00 35.84 118 LEU A C 1
ATOM 848 O O . LEU A 1 118 ? 67.753 5.287 53.833 1.00 35.13 118 LEU A O 1
ATOM 853 N N . GLU A 1 119 ? 69.613 5.082 52.561 1.00 36.25 119 GLU A N 1
ATOM 854 C CA . GLU A 1 119 ? 69.881 3.698 52.949 1.00 39.25 119 GLU A CA 1
ATOM 855 C C . GLU A 1 119 ? 70.023 3.533 54.457 1.00 35.65 119 GLU A C 1
ATOM 856 O O . GLU A 1 119 ? 69.408 2.648 55.049 1.00 36.79 119 GLU A O 1
ATOM 862 N N . GLU A 1 120 ? 70.803 4.411 55.078 1.00 36.52 120 GLU A N 1
ATOM 863 C CA . GLU A 1 120 ? 71.011 4.372 56.522 1.00 40.30 120 GLU A CA 1
ATOM 864 C C . GLU A 1 120 ? 69.686 4.578 57.251 1.00 40.72 120 GLU A C 1
ATOM 865 O O . GLU A 1 120 ? 69.362 3.849 58.185 1.00 43.52 120 GLU A O 1
ATOM 871 N N . LEU A 1 121 ? 68.910 5.561 56.805 1.00 37.93 121 LEU A N 1
ATOM 872 C CA . LEU A 1 121 ? 67.617 5.853 57.420 1.00 36.15 121 LEU A CA 1
ATOM 873 C C . LEU A 1 121 ? 66.648 4.687 57.230 1.00 32.83 121 LEU A C 1
ATOM 874 O O . LEU A 1 121 ? 65.936 4.296 58.150 1.00 31.19 121 LEU A O 1
ATOM 879 N N . VAL A 1 122 ? 66.674 4.096 56.045 1.00 36.14 122 VAL A N 1
ATOM 880 C CA . VAL A 1 122 ? 65.817 2.960 55.735 1.00 38.57 122 VAL A CA 1
ATOM 881 C C . VAL A 1 122 ? 66.189 1.789 56.635 1.00 41.62 122 VAL A C 1
ATOM 882 O O . VAL A 1 122 ? 65.318 1.193 57.270 1.00 43.45 122 VAL A O 1
ATOM 886 N N . ASN A 1 123 ? 67.484 1.495 56.736 1.00 43.93 123 ASN A N 1
ATOM 887 C CA . ASN A 1 123 ? 67.939 0.381 57.578 1.00 45.91 123 ASN A CA 1
ATOM 888 C C . ASN A 1 123 ? 67.561 0.604 59.032 1.00 45.81 123 ASN A C 1
ATOM 889 O O . ASN A 1 123 ? 67.050 -0.298 59.696 1.00 43.30 123 ASN A O 1
ATOM 894 N N . GLU A 1 124 ? 67.754 1.836 59.492 1.00 46.11 124 GLU A N 1
ATOM 895 C CA . GLU A 1 124 ? 67.441 2.214 60.859 1.00 45.40 124 GLU A CA 1
ATOM 896 C C . GLU A 1 124 ? 65.982 1.936 61.231 1.00 46.76 124 GLU A C 1
ATOM 897 O O . GLU A 1 124 ? 65.707 1.336 62.274 1.00 50.51 124 GLU A O 1
ATOM 903 N N . ILE A 1 125 ? 65.054 2.363 60.378 1.00 43.95 125 ILE A N 1
ATOM 904 C CA . ILE A 1 125 ? 63.631 2.148 60.612 1.00 40.19 125 ILE A CA 1
ATOM 905 C C . ILE A 1 125 ? 63.288 0.654 60.578 1.00 43.45 125 ILE A C 1
ATOM 906 O O . ILE A 1 125 ? 62.475 0.193 61.375 1.00 40.43 125 ILE A O 1
ATOM 919 N N . GLU A 1 127 ? 65.311 -1.954 61.293 1.00 52.91 127 GLU A N 1
ATOM 920 C CA . GLU A 1 127 ? 65.901 -2.616 62.453 1.00 55.42 127 GLU A CA 1
ATOM 921 C C . GLU A 1 127 ? 65.234 -2.234 63.772 1.00 55.51 127 GLU A C 1
ATOM 922 O O . GLU A 1 127 ? 65.300 -2.987 64.747 1.00 58.13 127 GLU A O 1
ATOM 928 N N . THR A 1 128 ? 64.573 -1.081 63.794 1.00 50.50 128 THR A N 1
ATOM 929 C CA . THR A 1 128 ? 63.930 -0.597 65.009 1.00 53.10 128 THR A CA 1
ATOM 930 C C . THR A 1 128 ? 62.403 -0.685 65.037 1.00 51.57 128 THR A C 1
ATOM 931 O O . THR A 1 128 ? 61.800 -0.839 66.107 1.00 53.79 128 THR A O 1
ATOM 935 N N . LEU A 1 129 ? 61.779 -0.607 63.867 1.00 45.48 129 LEU A N 1
ATOM 936 C CA . LEU A 1 129 ? 60.326 -0.616 63.799 1.00 43.77 129 LEU A CA 1
ATOM 937 C C . LEU A 1 129 ? 59.642 -1.627 62.910 1.00 45.35 129 LEU A C 1
ATOM 938 O O . LEU A 1 129 ? 60.244 -2.246 62.030 1.00 45.97 129 LEU A O 1
ATOM 943 N N . ASP A 1 130 ? 58.339 -1.730 63.154 1.00 45.52 130 ASP A N 1
ATOM 944 C CA . ASP A 1 130 ? 57.419 -2.582 62.424 1.00 48.22 130 ASP A CA 1
ATOM 945 C C . ASP A 1 130 ? 56.589 -1.547 61.653 1.00 46.82 130 ASP A C 1
ATOM 946 O O . ASP A 1 130 ? 55.450 -1.238 62.029 1.00 50.31 130 ASP A O 1
ATOM 951 N N . ALA A 1 131 ? 57.184 -0.967 60.612 1.00 38.17 131 ALA A N 1
ATOM 952 C CA . ALA A 1 131 ? 56.491 0.055 59.844 1.00 35.47 131 ALA A CA 1
ATOM 953 C C . ALA A 1 131 ? 56.631 -0.087 58.349 1.00 34.83 131 ALA A C 1
ATOM 954 O O . ALA A 1 131 ? 57.653 -0.554 57.852 1.00 30.50 131 ALA A O 1
ATOM 956 N N . GLU A 1 132 ? 55.599 0.357 57.640 1.00 31.98 132 GLU A N 1
ATOM 957 C CA . GLU A 1 132 ? 55.603 0.339 56.194 1.00 34.17 132 GLU A CA 1
ATOM 958 C C . GLU A 1 132 ? 56.489 1.540 55.823 1.00 35.41 132 GLU A C 1
ATOM 959 O O . GLU A 1 132 ? 56.422 2.594 56.467 1.00 33.67 132 GLU A O 1
ATOM 965 N N . ILE A 1 133 ? 57.321 1.374 54.802 1.00 33.28 133 ILE A N 1
ATOM 966 C CA . ILE A 1 133 ? 58.253 2.411 54.382 1.00 32.82 133 ILE A CA 1
ATOM 967 C C . ILE A 1 133 ? 58.105 2.943 52.950 1.00 29.84 133 ILE A C 1
ATOM 968 O O . ILE A 1 133 ? 57.960 2.175 51.988 1.00 31.43 133 ILE A O 1
ATOM 973 N N . ILE A 1 134 ? 58.124 4.267 52.826 1.00 28.78 134 ILE A N 1
ATOM 974 C CA . ILE A 1 134 ? 58.089 4.940 51.524 1.00 28.85 134 ILE A CA 1
ATOM 975 C C . ILE A 1 134 ? 59.371 5.749 51.503 1.00 29.34 134 ILE A C 1
ATOM 976 O O . ILE A 1 134 ? 59.601 6.577 52.395 1.00 34.32 134 ILE A O 1
ATOM 981 N N . ALA A 1 135 ? 60.230 5.488 50.530 1.00 26.16 135 ALA A N 1
ATOM 982 C CA . ALA A 1 135 ? 61.483 6.220 50.444 1.00 27.83 135 ALA A CA 1
ATOM 983 C C . ALA A 1 135 ? 61.755 6.748 49.042 1.00 32.34 135 ALA A C 1
ATOM 984 O O . ALA A 1 135 ? 61.386 6.120 48.043 1.00 36.45 135 ALA A O 1
ATOM 986 N N . ALA A 1 136 ? 62.373 7.923 48.969 1.00 30.55 136 ALA A N 1
ATOM 987 C CA . ALA A 1 136 ? 62.704 8.535 47.681 1.00 28.15 136 ALA A CA 1
ATOM 988 C C . ALA A 1 136 ? 63.748 9.647 47.792 1.00 28.79 136 ALA A C 1
ATOM 989 O O . ALA A 1 136 ? 63.831 10.360 48.802 1.00 27.53 136 ALA A O 1
ATOM 991 N N . ARG A 1 137 ? 64.560 9.761 46.750 1.00 25.14 137 ARG A N 1
ATOM 992 C CA . ARG A 1 137 ? 65.593 10.782 46.659 1.00 28.43 137 ARG A CA 1
ATOM 993 C C . ARG A 1 137 ? 64.900 12.049 46.150 1.00 32.68 137 ARG A C 1
ATOM 994 O O . ARG A 1 137 ? 64.782 12.269 44.943 1.00 33.07 137 ARG A O 1
ATOM 1002 N N . ALA A 1 138 ? 64.415 12.874 47.069 1.00 31.15 138 ALA A N 1
ATOM 1003 C CA . ALA A 1 138 ? 63.724 14.092 46.672 1.00 32.34 138 ALA A CA 1
ATOM 1004 C C . ALA A 1 138 ? 64.039 15.267 47.580 1.00 34.65 138 ALA A C 1
ATOM 1005 O O . ALA A 1 138 ? 64.078 15.130 48.809 1.00 37.97 138 ALA A O 1
ATOM 1007 N N . HIS A 1 139 ? 64.211 16.431 46.967 1.00 29.98 139 HIS A N 1
ATOM 1008 C CA . HIS A 1 139 ? 64.478 17.645 47.712 1.00 30.97 139 HIS A CA 1
ATOM 1009 C C . HIS A 1 139 ? 63.447 18.727 47.387 1.00 27.18 139 HIS A C 1
ATOM 1010 O O . HIS A 1 139 ? 62.763 19.218 48.281 1.00 31.99 139 HIS A O 1
ATOM 1017 N N . HIS A 1 140 ? 63.350 19.111 46.117 1.00 23.72 140 HIS A N 1
ATOM 1018 C CA . HIS A 1 140 ? 62.398 20.141 45.720 1.00 26.21 140 HIS A CA 1
ATOM 1019 C C . HIS A 1 140 ? 61.214 19.667 44.888 1.00 20.58 140 HIS A C 1
ATOM 1020 O O . HIS A 1 140 ? 60.178 20.308 44.899 1.00 20.85 140 HIS A O 1
ATOM 1027 N N . ASN A 1 141 ? 61.357 18.540 44.195 1.00 21.58 141 ASN A N 1
ATOM 1028 C CA . ASN A 1 141 ? 60.263 17.995 43.384 1.00 19.96 141 ASN A CA 1
ATOM 1029 C C . ASN A 1 141 ? 59.556 16.934 44.228 1.00 22.72 141 ASN A C 1
ATOM 1030 O O . ASN A 1 141 ? 60.118 15.885 44.539 1.00 25.32 141 ASN A O 1
ATOM 1035 N N . PRO A 1 142 ? 58.285 17.171 44.560 1.00 23.16 142 PRO A N 1
ATOM 1036 C CA . PRO A 1 142 ? 57.516 16.224 45.374 1.00 21.98 142 PRO A CA 1
ATOM 1037 C C . PRO A 1 142 ? 57.013 14.991 44.630 1.00 20.17 142 PRO A C 1
ATOM 1038 O O . PRO A 1 142 ? 56.707 13.981 45.261 1.00 17.69 142 PRO A O 1
ATOM 1042 N N . ALA A 1 143 ? 56.951 15.071 43.301 1.00 20.42 143 ALA A N 1
ATOM 1043 C CA . ALA A 1 143 ? 56.418 13.992 42.462 1.00 20.08 143 ALA A CA 1
ATOM 1044 C C . ALA A 1 143 ? 56.706 12.545 42.834 1.00 17.06 143 ALA A C 1
ATOM 1045 O O . ALA A 1 143 ? 55.772 11.800 43.067 1.00 23.13 143 ALA A O 1
ATOM 1047 N N . PRO A 1 144 ? 57.981 12.151 42.998 1.00 20.07 144 PRO A N 1
ATOM 1048 C CA . PRO A 1 144 ? 58.284 10.750 43.351 1.00 21.45 144 PRO A CA 1
ATOM 1049 C C . PRO A 1 144 ? 57.557 10.299 44.610 1.00 25.75 144 PRO A C 1
ATOM 1050 O O . PRO A 1 144 ? 56.921 9.231 44.642 1.00 27.19 144 PRO A O 1
ATOM 1054 N N . LEU A 1 145 ? 57.675 11.111 45.657 1.00 20.23 145 LEU A N 1
ATOM 1055 C CA . LEU A 1 145 ? 57.031 10.805 46.919 1.00 20.57 145 LEU A CA 1
ATOM 1056 C C . LEU A 1 145 ? 55.531 10.841 46.783 1.00 19.51 145 LEU A C 1
ATOM 1057 O O . LEU A 1 145 ? 54.845 9.966 47.306 1.00 20.35 145 LEU A O 1
ATOM 1062 N N . ARG A 1 146 ? 55.023 11.863 46.096 1.00 18.86 146 ARG A N 1
ATOM 1063 C CA . ARG A 1 146 ? 53.583 12.018 45.942 1.00 21.48 146 ARG A CA 1
ATOM 1064 C C . ARG A 1 146 ? 52.933 10.801 45.295 1.00 24.19 146 ARG A C 1
ATOM 1065 O O . ARG A 1 146 ? 51.890 10.347 45.753 1.00 20.77 146 ARG A O 1
ATOM 1073 N N . VAL A 1 147 ? 53.535 10.297 44.217 1.00 22.65 147 VAL A N 1
ATOM 1074 C CA . VAL A 1 147 ? 53.009 9.122 43.523 1.00 25.46 147 VAL A CA 1
ATOM 1075 C C . VAL A 1 147 ? 53.065 7.899 44.439 1.00 22.95 147 VAL A C 1
ATOM 1076 O O . VAL A 1 147 ? 52.111 7.124 44.526 1.00 18.06 147 VAL A O 1
ATOM 1080 N N . ARG A 1 148 ? 54.193 7.714 45.111 1.00 20.45 148 ARG A N 1
ATOM 1081 C CA . ARG A 1 148 ? 54.305 6.585 46.029 1.00 26.46 148 ARG A CA 1
ATOM 1082 C C . ARG A 1 148 ? 53.321 6.691 47.205 1.00 26.86 148 ARG A C 1
ATOM 1083 O O . ARG A 1 148 ? 52.851 5.676 47.691 1.00 20.63 148 ARG A O 1
ATOM 1091 N N . ILE A 1 149 ? 52.977 7.914 47.627 1.00 24.70 149 ILE A N 1
ATOM 1092 C CA . ILE A 1 149 ? 52.004 8.095 48.706 1.00 21.23 149 ILE A CA 1
ATOM 1093 C C . ILE A 1 149 ? 50.604 7.777 48.168 1.00 23.98 149 ILE A C 1
ATOM 1094 O O . ILE A 1 149 ? 49.790 7.167 48.863 1.00 23.82 149 ILE A O 1
ATOM 1099 N N . ASP A 1 150 ? 50.310 8.205 46.941 1.00 23.10 150 ASP A N 1
ATOM 1100 C CA . ASP A 1 150 ? 49.000 7.909 46.342 1.00 23.72 150 ASP A CA 1
ATOM 1101 C C . ASP A 1 150 ? 48.764 6.400 46.292 1.00 25.71 150 ASP A C 1
ATOM 1102 O O . ASP A 1 150 ? 47.662 5.921 46.591 1.00 23.51 150 ASP A O 1
ATOM 1107 N N . ARG A 1 151 ? 49.806 5.670 45.895 1.00 23.32 151 ARG A N 1
ATOM 1108 C CA . ARG A 1 151 ? 49.741 4.215 45.776 1.00 30.87 151 ARG A CA 1
ATOM 1109 C C . ARG A 1 151 ? 49.470 3.549 47.115 1.00 32.73 151 ARG A C 1
ATOM 1110 O O . ARG A 1 151 ? 48.566 2.718 47.237 1.00 30.59 151 ARG A O 1
ATOM 1118 N N . PHE A 1 152 ? 50.241 3.943 48.122 1.00 31.78 152 PHE A N 1
ATOM 1119 C CA . PHE A 1 152 ? 50.068 3.421 49.467 1.00 30.28 152 PHE A CA 1
ATOM 1120 C C . PHE A 1 152 ? 48.627 3.671 49.920 1.00 30.27 152 PHE A C 1
ATOM 1121 O O . PHE A 1 152 ? 47.979 2.786 50.456 1.00 30.95 152 PHE A O 1
ATOM 1137 N N . GLU A 1 154 ? 45.808 4.166 48.126 1.00 38.62 154 GLU A N 1
ATOM 1138 C CA . GLU A 1 154 ? 44.710 3.509 47.434 1.00 46.63 154 GLU A CA 1
ATOM 1139 C C . GLU A 1 154 ? 44.414 2.111 48.004 1.00 52.75 154 GLU A C 1
ATOM 1140 O O . GLU A 1 154 ? 43.581 1.392 47.464 1.00 55.24 154 GLU A O 1
ATOM 1146 N N . GLU A 1 155 ? 45.012 1.775 49.150 1.00 59.65 155 GLU A N 1
ATOM 1147 C CA . GLU A 1 155 ? 44.820 0.439 49.726 1.00 64.45 155 GLU A CA 1
ATOM 1148 C C . GLU A 1 155 ? 45.155 0.142 51.194 1.00 66.47 155 GLU A C 1
ATOM 1149 O O . GLU A 1 155 ? 44.751 -0.930 51.683 1.00 68.41 155 GLU A O 1
ATOM 1155 N N . LYS A 1 156 ? 45.831 1.054 51.908 1.00 65.48 156 LYS A N 1
ATOM 1156 C CA . LYS A 1 156 ? 46.270 0.734 53.292 1.00 64.49 156 LYS A CA 1
ATOM 1157 C C . LYS A 1 156 ? 45.576 1.204 54.626 1.00 65.42 156 LYS A C 1
ATOM 1158 O O . LYS A 1 156 ? 44.956 0.383 55.343 1.00 67.74 156 LYS A O 1
ATOM 1164 N N . PRO A 1 157 ? 45.640 2.516 54.966 1.00 62.31 157 PRO A N 1
ATOM 1165 C CA . PRO A 1 157 ? 45.036 3.030 56.208 1.00 60.13 157 PRO A CA 1
ATOM 1166 C C . PRO A 1 157 ? 43.573 2.664 56.516 1.00 59.86 157 PRO A C 1
ATOM 1167 O O . PRO A 1 157 ? 43.324 2.126 57.636 1.00 57.48 157 PRO A O 1
ATOM 1172 N N . THR B 1 6 ? 39.154 44.193 43.719 1.00 63.67 6 THR B N 1
ATOM 1173 C CA . THR B 1 6 ? 38.373 43.472 42.672 1.00 65.06 6 THR B CA 1
ATOM 1174 C C . THR B 1 6 ? 39.232 43.243 41.435 1.00 64.44 6 THR B C 1
ATOM 1175 O O . THR B 1 6 ? 40.016 44.116 41.042 1.00 67.73 6 THR B O 1
ATOM 1177 N N . GLY B 1 7 ? 39.094 42.063 40.833 1.00 59.37 7 GLY B N 1
ATOM 1178 C CA . GLY B 1 7 ? 39.868 41.752 39.647 1.00 50.10 7 GLY B CA 1
ATOM 1179 C C . GLY B 1 7 ? 40.780 40.540 39.753 1.00 42.78 7 GLY B C 1
ATOM 1180 O O . GLY B 1 7 ? 40.531 39.609 40.517 1.00 39.59 7 GLY B O 1
ATOM 1181 N N . LYS B 1 8 ? 41.850 40.569 38.970 1.00 35.50 8 LYS B N 1
ATOM 1182 C CA . LYS B 1 8 ? 42.802 39.474 38.914 1.00 33.37 8 LYS B CA 1
ATOM 1183 C C . LYS B 1 8 ? 44.197 39.881 39.376 1.00 28.17 8 LYS B C 1
ATOM 1184 O O . LYS B 1 8 ? 44.628 41.030 39.191 1.00 29.18 8 LYS B O 1
ATOM 1190 N N . ALA B 1 9 ? 44.892 38.934 39.990 1.00 22.35 9 ALA B N 1
ATOM 1191 C CA . ALA B 1 9 ? 46.250 39.167 40.480 1.00 21.47 9 ALA B CA 1
ATOM 1192 C C . ALA B 1 9 ? 47.206 38.097 39.997 1.00 21.47 9 ALA B C 1
ATOM 1193 O O . ALA B 1 9 ? 46.825 36.928 39.864 1.00 20.93 9 ALA B O 1
ATOM 1195 N N . LEU B 1 10 ? 48.433 38.507 39.685 1.00 19.21 10 LEU B N 1
ATOM 1196 C CA . LEU B 1 10 ? 49.451 37.553 39.252 1.00 24.27 10 LEU B CA 1
ATOM 1197 C C . LEU B 1 10 ? 50.524 37.446 40.330 1.00 20.05 10 LEU B C 1
ATOM 1198 O O . LEU B 1 10 ? 51.036 38.451 40.826 1.00 20.12 10 LEU B O 1
ATOM 1211 N N . VAL B 1 12 ? 54.165 35.698 41.132 1.00 16.28 12 VAL B N 1
ATOM 1212 C CA . VAL B 1 12 ? 55.340 35.084 40.516 1.00 18.16 12 VAL B CA 1
ATOM 1213 C C . VAL B 1 12 ? 56.222 34.492 41.600 1.00 21.23 12 VAL B C 1
ATOM 1214 O O . VAL B 1 12 ? 56.519 35.166 42.591 1.00 18.17 12 VAL B O 1
ATOM 1218 N N . LEU B 1 13 ? 56.594 33.222 41.437 1.00 17.27 13 LEU B N 1
ATOM 1219 C CA . LEU B 1 13 ? 57.456 32.548 42.413 1.00 19.48 13 LEU B CA 1
ATOM 1220 C C . LEU B 1 13 ? 58.845 32.276 41.855 1.00 18.55 13 LEU B C 1
ATOM 1221 O O . LEU B 1 13 ? 59.014 32.014 40.655 1.00 15.86 13 LEU B O 1
ATOM 1226 N N . GLY B 1 14 ? 59.818 32.246 42.758 1.00 20.27 14 GLY B N 1
ATOM 1227 C CA . GLY B 1 14 ? 61.188 31.968 42.386 1.00 20.91 14 GLY B CA 1
ATOM 1228 C C . GLY B 1 14 ? 61.465 30.489 42.570 1.00 26.67 14 GLY B C 1
ATOM 1229 O O . GLY B 1 14 ? 60.556 29.723 42.926 1.00 22.14 14 GLY B O 1
ATOM 1230 N N . CYS B 1 15 ? 62.697 30.066 42.309 1.00 29.83 15 CYS B N 1
ATOM 1231 C CA . CYS B 1 15 ? 63.028 28.655 42.468 1.00 33.33 15 CYS B CA 1
ATOM 1232 C C . CYS B 1 15 ? 62.831 28.299 43.949 1.00 30.36 15 CYS B C 1
ATOM 1233 O O . CYS B 1 15 ? 63.098 29.096 44.844 1.00 29.76 15 CYS B O 1
ATOM 1236 N N . PRO B 1 16 ? 62.256 27.131 44.214 1.00 28.62 16 PRO B N 1
ATOM 1237 C CA . PRO B 1 16 ? 62.027 26.734 45.603 1.00 31.38 16 PRO B CA 1
ATOM 1238 C C . PRO B 1 16 ? 63.231 26.028 46.240 1.00 31.75 16 PRO B C 1
ATOM 1239 O O . PRO B 1 16 ? 63.635 24.941 45.809 1.00 34.78 16 PRO B O 1
ATOM 1243 N N . GLU B 1 17 ? 63.826 26.679 47.228 1.00 27.43 17 GLU B N 1
ATOM 1244 C CA . GLU B 1 17 ? 64.963 26.121 47.957 1.00 30.01 17 GLU B CA 1
ATOM 1245 C C . GLU B 1 17 ? 64.580 26.316 49.422 1.00 28.17 17 GLU B C 1
ATOM 1246 O O . GLU B 1 17 ? 64.584 25.387 50.229 1.00 28.01 17 GLU B O 1
ATOM 1252 N N . SER B 1 18 ? 64.162 27.537 49.717 1.00 21.33 18 SER B N 1
ATOM 1253 C CA . SER B 1 18 ? 63.764 27.923 51.046 1.00 26.65 18 SER B CA 1
ATOM 1254 C C . SER B 1 18 ? 62.368 27.407 51.361 1.00 21.90 18 SER B C 1
ATOM 1255 O O . SER B 1 18 ? 61.449 27.572 50.569 1.00 24.25 18 SER B O 1
ATOM 1258 N N . PRO B 1 19 ? 62.203 26.766 52.525 1.00 22.39 19 PRO B N 1
ATOM 1259 C CA . PRO B 1 19 ? 60.943 26.199 53.018 1.00 18.83 19 PRO B CA 1
ATOM 1260 C C . PRO B 1 19 ? 59.818 27.222 53.192 1.00 17.70 19 PRO B C 1
ATOM 1261 O O . PRO B 1 19 ? 58.650 26.847 53.177 1.00 18.59 19 PRO B O 1
ATOM 1265 N N . VAL B 1 20 ? 60.152 28.502 53.395 1.00 16.22 20 VAL B N 1
ATOM 1266 C CA . VAL B 1 20 ? 59.112 29.513 53.591 1.00 10.50 20 VAL B CA 1
ATOM 1267 C C . VAL B 1 20 ? 58.378 29.966 52.332 1.00 9.28 20 VAL B C 1
ATOM 1268 O O . VAL B 1 20 ? 57.240 30.398 52.425 1.00 15.97 20 VAL B O 1
ATOM 1272 N N . GLN B 1 21 ? 58.955 29.756 51.153 1.00 11.61 21 GLN B N 1
ATOM 1273 C CA . GLN B 1 21 ? 58.328 30.286 49.938 1.00 16.08 21 GLN B CA 1
ATOM 1274 C C . GLN B 1 21 ? 56.932 29.839 49.537 1.00 15.03 21 GLN B C 1
ATOM 1275 O O . GLN B 1 21 ? 56.014 30.660 49.457 1.00 17.78 21 GLN B O 1
ATOM 1281 N N . ILE B 1 22 ? 56.790 28.559 49.218 1.00 13.52 22 ILE B N 1
ATOM 1282 C CA . ILE B 1 22 ? 55.513 28.006 48.800 1.00 16.09 22 ILE B CA 1
ATOM 1283 C C . ILE B 1 22 ? 54.447 28.311 49.836 1.00 12.40 22 ILE B C 1
ATOM 1284 O O . ILE B 1 22 ? 53.376 28.799 49.493 1.00 16.97 22 ILE B O 1
ATOM 1289 N N . PRO B 1 23 ? 54.729 28.036 51.116 1.00 12.05 23 PRO B N 1
ATOM 1290 C CA . PRO B 1 23 ? 53.726 28.324 52.156 1.00 16.18 23 PRO B CA 1
ATOM 1291 C C . PRO B 1 23 ? 53.294 29.795 52.165 1.00 19.43 23 PRO B C 1
ATOM 1292 O O . PRO B 1 23 ? 52.098 30.098 52.265 1.00 16.75 23 PRO B O 1
ATOM 1296 N N . LEU B 1 24 ? 54.268 30.704 52.084 1.00 14.52 24 LEU B N 1
ATOM 1297 C CA . LEU B 1 24 ? 53.942 32.128 52.074 1.00 19.34 24 LEU B CA 1
ATOM 1298 C C . LEU B 1 24 ? 53.222 32.539 50.783 1.00 19.82 24 LEU B C 1
ATOM 1299 O O . LEU B 1 24 ? 52.359 33.415 50.800 1.00 17.23 24 LEU B O 1
ATOM 1304 N N . ALA B 1 25 ? 53.541 31.867 49.683 1.00 16.90 25 ALA B N 1
ATOM 1305 C CA . ALA B 1 25 ? 52.895 32.157 48.391 1.00 20.90 25 ALA B CA 1
ATOM 1306 C C . ALA B 1 25 ? 51.404 31.859 48.537 1.00 18.78 25 ALA B C 1
ATOM 1307 O O . ALA B 1 25 ? 50.551 32.704 48.241 1.00 15.73 25 ALA B O 1
ATOM 1309 N N . ILE B 1 26 ? 51.104 30.708 49.129 1.00 17.39 26 ILE B N 1
ATOM 1310 C CA . ILE B 1 26 ? 49.716 30.332 49.347 1.00 15.14 26 ILE B CA 1
ATOM 1311 C C . ILE B 1 26 ? 49.041 31.287 50.337 1.00 17.86 26 ILE B C 1
ATOM 1312 O O . ILE B 1 26 ? 47.910 31.717 50.119 1.00 14.28 26 ILE B O 1
ATOM 1317 N N . TYR B 1 27 ? 49.722 31.601 51.435 1.00 20.65 27 TYR B N 1
ATOM 1318 C CA . TYR B 1 27 ? 49.166 32.513 52.434 1.00 21.12 27 TYR B CA 1
ATOM 1319 C C . TYR B 1 27 ? 48.820 33.889 51.843 1.00 23.02 27 TYR B C 1
ATOM 1320 O O . TYR B 1 27 ? 47.759 34.449 52.137 1.00 21.58 27 TYR B O 1
ATOM 1329 N N . THR B 1 28 ? 49.709 34.408 50.994 1.00 19.98 28 THR B N 1
ATOM 1330 C CA . THR B 1 28 ? 49.541 35.710 50.348 1.00 17.93 28 THR B CA 1
ATOM 1331 C C . THR B 1 28 ? 48.382 35.651 49.359 1.00 24.13 28 THR B C 1
ATOM 1332 O O . THR B 1 28 ? 47.555 36.569 49.298 1.00 20.66 28 THR B O 1
ATOM 1336 N N . SER B 1 29 ? 48.308 34.544 48.615 1.00 24.20 29 SER B N 1
ATOM 1337 C CA . SER B 1 29 ? 47.247 34.332 47.640 1.00 20.95 29 SER B CA 1
ATOM 1338 C C . SER B 1 29 ? 45.891 34.294 48.339 1.00 22.90 29 SER B C 1
ATOM 1339 O O . SER B 1 29 ? 44.930 34.886 47.864 1.00 23.37 29 SER B O 1
ATOM 1342 N N . HIS B 1 30 ? 45.820 33.556 49.443 1.00 20.76 30 HIS B N 1
ATOM 1343 C CA . HIS B 1 30 ? 44.609 33.467 50.243 1.00 16.44 30 HIS B CA 1
ATOM 1344 C C . HIS B 1 30 ? 44.214 34.881 50.696 1.00 17.31 30 HIS B C 1
ATOM 1345 O O . HIS B 1 30 ? 43.051 35.237 50.636 1.00 16.83 30 HIS B O 1
ATOM 1352 N N . LYS B 1 31 ? 45.186 35.672 51.146 1.00 20.24 31 LYS B N 1
ATOM 1353 C CA . LYS B 1 31 ? 44.924 37.052 51.580 1.00 25.20 31 LYS B CA 1
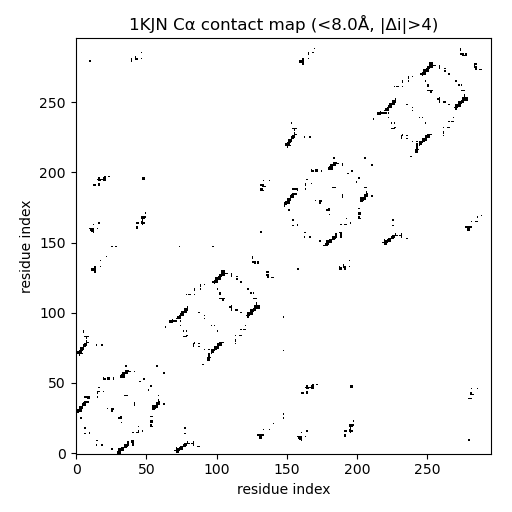ATOM 1354 C C . LYS B 1 31 ? 44.330 37.886 50.445 1.00 24.71 31 LYS B C 1
ATOM 1355 O O . LYS B 1 31 ? 43.417 38.659 50.673 1.00 21.67 31 LYS B O 1
ATOM 1361 N N . LEU B 1 32 ? 44.861 37.726 49.231 1.00 23.66 32 LEU B N 1
ATOM 1362 C CA . LEU B 1 32 ? 44.374 38.450 48.065 1.00 24.27 32 LEU B CA 1
ATOM 1363 C C . LEU B 1 32 ? 42.951 38.020 47.723 1.00 22.53 32 LEU B C 1
ATOM 1364 O O . LEU B 1 32 ? 42.103 38.856 47.397 1.00 21.22 32 LEU B O 1
ATOM 1369 N N . LYS B 1 33 ? 42.694 36.718 47.836 1.00 22.61 33 LYS B N 1
ATOM 1370 C CA . LYS B 1 33 ? 41.371 36.160 47.549 1.00 24.35 33 LYS B CA 1
ATOM 1371 C C . LYS B 1 33 ? 40.323 36.721 48.512 1.00 26.82 33 LYS B C 1
ATOM 1372 O O . LYS B 1 33 ? 39.210 36.995 48.108 1.00 25.94 33 LYS B O 1
ATOM 1378 N N . LYS B 1 34 ? 40.706 36.954 49.766 1.00 24.39 34 LYS B N 1
ATOM 1379 C CA . LYS B 1 34 ? 39.766 37.510 50.726 1.00 30.22 34 LYS B CA 1
ATOM 1380 C C . LYS B 1 34 ? 39.479 38.981 50.446 1.00 31.39 34 LYS B C 1
ATOM 1381 O O . LYS B 1 34 ? 38.646 39.588 51.118 1.00 32.56 34 LYS B O 1
ATOM 1387 N N . LYS B 1 35 ? 40.159 39.539 49.443 1.00 31.49 35 LYS B N 1
ATOM 1388 C CA . LYS B 1 35 ? 39.930 40.920 49.034 1.00 33.88 35 LYS B CA 1
ATOM 1389 C C . LYS B 1 35 ? 39.179 40.959 47.702 1.00 33.07 35 LYS B C 1
ATOM 1390 O O . LYS B 1 35 ? 38.957 42.032 47.137 1.00 34.52 35 LYS B O 1
ATOM 1396 N N . GLY B 1 36 ? 38.805 39.791 47.195 1.00 26.19 36 GLY B N 1
ATOM 1397 C CA . GLY B 1 36 ? 38.065 39.736 45.947 1.00 32.46 36 GLY B CA 1
ATOM 1398 C C . GLY B 1 36 ? 38.871 39.342 44.720 1.00 36.18 36 GLY B C 1
ATOM 1399 O O . GLY B 1 36 ? 38.314 39.018 43.680 1.00 36.07 36 GLY B O 1
ATOM 1400 N N . PHE B 1 37 ? 40.189 39.350 44.843 1.00 35.54 37 PHE B N 1
ATOM 1401 C CA . PHE B 1 37 ? 41.050 38.987 43.731 1.00 31.13 37 PHE B CA 1
ATOM 1402 C C . PHE B 1 37 ? 40.977 37.516 43.345 1.00 31.31 37 PHE B C 1
ATOM 1403 O O . PHE B 1 37 ? 40.688 36.653 44.175 1.00 30.23 37 PHE B O 1
ATOM 1411 N N . ARG B 1 38 ? 41.196 37.256 42.062 1.00 26.64 38 ARG B N 1
ATOM 1412 C CA . ARG B 1 38 ? 41.272 35.901 41.539 1.00 30.28 38 ARG B CA 1
ATOM 1413 C C . ARG B 1 38 ? 42.780 35.854 41.243 1.00 28.67 38 ARG B C 1
ATOM 1414 O O . ARG B 1 38 ? 43.303 36.735 40.546 1.00 26.45 38 ARG B O 1
ATOM 1422 N N . VAL B 1 39 ? 43.502 34.896 41.814 1.00 25.56 39 VAL B N 1
ATOM 1423 C CA . VAL B 1 39 ? 44.943 34.889 41.604 1.00 23.55 39 VAL B CA 1
ATOM 1424 C C . VAL B 1 39 ? 45.546 33.783 40.780 1.00 23.45 39 VAL B C 1
ATOM 1425 O O . VAL B 1 39 ? 45.238 32.603 40.937 1.00 20.10 39 VAL B O 1
ATOM 1429 N N . THR B 1 40 ? 46.479 34.191 39.942 1.00 18.06 40 THR B N 1
ATOM 1430 C CA . THR B 1 40 ? 47.164 33.253 39.095 1.00 20.61 40 THR B CA 1
ATOM 1431 C C . THR B 1 40 ? 48.596 33.124 39.584 1.00 17.83 40 THR B C 1
ATOM 1432 O O . THR B 1 40 ? 49.289 34.114 39.791 1.00 15.86 40 THR B O 1
ATOM 1436 N N . VAL B 1 41 ? 49.036 31.890 39.755 1.00 13.93 41 VAL B N 1
ATOM 1437 C CA . VAL B 1 41 ? 50.388 31.612 40.209 1.00 16.71 41 VAL B CA 1
ATOM 1438 C C . VAL B 1 41 ? 51.217 31.219 38.993 1.00 17.09 41 VAL B C 1
ATOM 1439 O O . VAL B 1 41 ? 50.775 30.406 38.178 1.00 18.03 41 VAL B O 1
ATOM 1443 N N . THR B 1 42 ? 52.394 31.820 38.848 1.00 17.96 42 THR B N 1
ATOM 1444 C CA . THR B 1 42 ? 53.286 31.491 37.717 1.00 22.40 42 THR B CA 1
ATOM 1445 C C . THR B 1 42 ? 54.671 31.167 38.296 1.00 23.29 42 THR B C 1
ATOM 1446 O O . THR B 1 42 ? 55.200 31.931 39.108 1.00 19.89 42 THR B O 1
ATOM 1450 N N . ALA B 1 43 ? 55.222 30.006 37.932 1.00 20.81 43 ALA B N 1
ATOM 1451 C CA . ALA B 1 43 ? 56.509 29.566 38.466 1.00 22.29 43 ALA B CA 1
ATOM 1452 C C . ALA B 1 43 ? 57.116 28.405 37.663 1.00 24.62 43 ALA B C 1
ATOM 1453 O O . ALA B 1 43 ? 56.501 27.911 36.717 1.00 21.73 43 ALA B O 1
ATOM 1455 N N . ASN B 1 44 ? 58.321 27.971 38.039 1.00 23.96 44 ASN B N 1
ATOM 1456 C CA . ASN B 1 44 ? 58.958 26.860 37.332 1.00 26.44 44 ASN B CA 1
ATOM 1457 C C . ASN B 1 44 ? 58.205 25.561 37.679 1.00 25.91 44 ASN B C 1
ATOM 1458 O O . ASN B 1 44 ? 57.305 25.582 38.511 1.00 24.50 44 ASN B O 1
ATOM 1463 N N . PRO B 1 45 ? 58.517 24.439 37.007 1.00 26.41 45 PRO B N 1
ATOM 1464 C CA . PRO B 1 45 ? 57.808 23.186 37.304 1.00 23.66 45 PRO B CA 1
ATOM 1465 C C . PRO B 1 45 ? 57.717 22.684 38.745 1.00 23.76 45 PRO B C 1
ATOM 1466 O O . PRO B 1 45 ? 56.619 22.406 39.223 1.00 21.25 45 PRO B O 1
ATOM 1470 N N . ALA B 1 46 ? 58.844 22.543 39.436 1.00 21.61 46 ALA B N 1
ATOM 1471 C CA . ALA B 1 46 ? 58.797 22.064 40.829 1.00 24.53 46 ALA B CA 1
ATOM 1472 C C . ALA B 1 46 ? 57.967 22.982 41.742 1.00 18.37 46 ALA B C 1
ATOM 1473 O O . ALA B 1 46 ? 57.129 22.511 42.519 1.00 21.99 46 ALA B O 1
ATOM 1475 N N . ALA B 1 47 ? 58.158 24.292 41.602 1.00 16.26 47 ALA B N 1
ATOM 1476 C CA . ALA B 1 47 ? 57.426 25.255 42.423 1.00 14.28 47 ALA B CA 1
ATOM 1477 C C . ALA B 1 47 ? 55.915 25.088 42.251 1.00 11.36 47 ALA B C 1
ATOM 1478 O O . ALA B 1 47 ? 55.196 24.994 43.247 1.00 14.35 47 ALA B O 1
ATOM 1480 N N . LEU B 1 48 ? 55.434 25.018 41.000 1.00 11.87 48 LEU B N 1
ATOM 1481 C CA . LEU B 1 48 ? 53.995 24.815 40.762 1.00 16.33 48 LEU B CA 1
ATOM 1482 C C . LEU B 1 48 ? 53.509 23.489 41.355 1.00 17.32 48 LEU B C 1
ATOM 1483 O O . LEU B 1 48 ? 52.382 23.398 41.880 1.00 17.25 48 LEU B O 1
ATOM 1488 N N . ARG B 1 49 ? 54.350 22.457 41.279 1.00 18.82 49 ARG B N 1
ATOM 1489 C CA . ARG B 1 49 ? 53.970 21.146 41.832 1.00 23.81 49 ARG B CA 1
ATOM 1490 C C . ARG B 1 49 ? 53.856 21.209 43.338 1.00 21.34 49 ARG B C 1
ATOM 1491 O O . ARG B 1 49 ? 52.952 20.616 43.922 1.00 24.61 49 ARG B O 1
ATOM 1499 N N . LEU B 1 50 ? 54.798 21.900 43.971 1.00 18.07 50 LEU B N 1
ATOM 1500 C CA . LEU B 1 50 ? 54.759 22.044 45.419 1.00 16.66 50 LEU B CA 1
ATOM 1501 C C . LEU B 1 50 ? 53.472 22.741 45.837 1.00 17.31 50 LEU B C 1
ATOM 1502 O O . LEU B 1 50 ? 52.872 22.375 46.852 1.00 18.48 50 LEU B O 1
ATOM 1507 N N . VAL B 1 51 ? 53.020 23.716 45.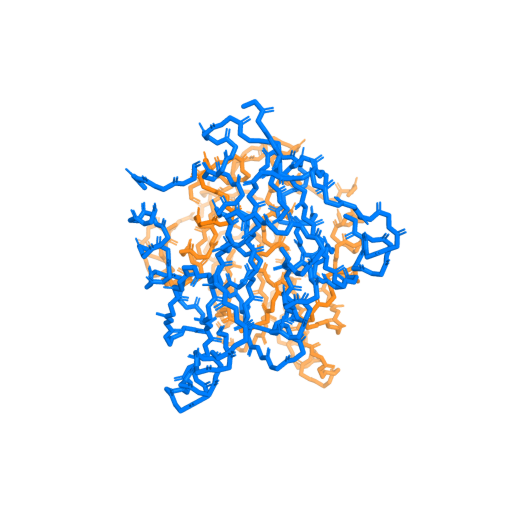042 1.00 17.94 51 VAL B N 1
ATOM 1508 C CA . VAL B 1 51 ? 51.797 24.431 45.376 1.00 16.40 51 VAL B CA 1
ATOM 1509 C C . VAL B 1 51 ? 50.614 23.489 45.237 1.00 16.91 51 VAL B C 1
ATOM 1510 O O . VAL B 1 51 ? 49.746 23.462 46.091 1.00 17.96 51 VAL B O 1
ATOM 1514 N N . GLN B 1 52 ? 50.604 22.698 44.165 1.00 17.93 52 GLN B N 1
ATOM 1515 C CA . GLN B 1 52 ? 49.500 21.782 43.912 1.00 22.32 52 GLN B CA 1
ATOM 1516 C C . GLN B 1 52 ? 49.331 20.721 44.984 1.00 21.40 52 GLN B C 1
ATOM 1517 O O . GLN B 1 52 ? 48.210 20.399 45.353 1.00 25.18 52 GLN B O 1
ATOM 1523 N N . VAL B 1 53 ? 50.431 20.225 45.534 1.00 20.66 53 VAL B N 1
ATOM 1524 C CA . VAL B 1 53 ? 50.320 19.215 46.588 1.00 22.38 53 VAL B CA 1
ATOM 1525 C C . VAL B 1 53 ? 50.028 19.829 47.965 1.00 22.12 53 VAL B C 1
ATOM 1526 O O . VAL B 1 53 ? 49.403 19.176 48.816 1.00 23.85 53 VAL B O 1
ATOM 1530 N N . ALA B 1 54 ? 50.477 21.066 48.189 1.00 14.62 54 ALA B N 1
ATOM 1531 C CA . ALA B 1 54 ? 50.234 21.754 49.472 1.00 14.13 54 ALA B CA 1
ATOM 1532 C C . ALA B 1 54 ? 48.781 22.215 49.580 1.00 16.77 54 ALA B C 1
ATOM 1533 O O . ALA B 1 54 ? 48.265 22.395 50.674 1.00 16.09 54 ALA B O 1
ATOM 1535 N N . ASP B 1 55 ? 48.140 22.420 48.429 1.00 17.53 55 ASP B N 1
ATOM 1536 C CA . ASP B 1 55 ? 46.739 22.845 48.346 1.00 19.09 55 ASP B CA 1
ATOM 1537 C C . ASP B 1 55 ? 46.125 21.910 47.297 1.00 21.58 55 ASP B C 1
ATOM 1538 O O . ASP B 1 55 ? 45.740 22.345 46.216 1.00 20.31 55 ASP B O 1
ATOM 1543 N N . PRO B 1 56 ? 45.974 20.615 47.634 1.00 23.27 56 PRO B N 1
ATOM 1544 C CA . PRO B 1 56 ? 45.417 19.626 46.705 1.00 26.00 56 PRO B CA 1
ATOM 1545 C C . PRO B 1 56 ? 44.061 19.913 46.076 1.00 26.45 56 PRO B C 1
ATOM 1546 O O . PRO B 1 56 ? 43.821 19.496 44.947 1.00 27.99 56 PRO B O 1
ATOM 1550 N N . GLU B 1 57 ? 43.182 20.614 46.784 1.00 27.31 57 GLU B N 1
ATOM 1551 C CA . GLU B 1 57 ? 41.866 20.952 46.228 1.00 32.37 57 GLU B CA 1
ATOM 1552 C C . GLU B 1 57 ? 41.790 22.316 45.512 1.00 33.17 57 GLU B C 1
ATOM 1553 O O . GLU B 1 57 ? 40.730 22.699 45.008 1.00 34.50 57 GLU B O 1
ATOM 1559 N N . GLY B 1 58 ? 42.892 23.066 45.503 1.00 30.87 58 GLY B N 1
ATOM 1560 C CA . GLY B 1 58 ? 42.906 24.357 44.823 1.00 27.45 58 GLY B CA 1
ATOM 1561 C C . GLY B 1 58 ? 41.968 25.378 45.439 1.00 30.72 58 GLY B C 1
ATOM 1562 O O . GLY B 1 58 ? 41.225 26.057 44.730 1.00 30.99 58 GLY B O 1
ATOM 1563 N N . ILE B 1 59 ? 42.010 25.470 46.764 1.00 22.59 59 ILE B N 1
ATOM 1564 C CA . ILE B 1 59 ? 41.179 26.384 47.533 1.00 28.62 59 ILE B CA 1
ATOM 1565 C C . ILE B 1 59 ? 41.799 27.774 47.762 1.00 28.99 59 ILE B C 1
ATOM 1566 O O . ILE B 1 59 ? 41.085 28.772 47.898 1.00 28.27 59 ILE B O 1
ATOM 1571 N N . TYR B 1 60 ? 43.126 27.845 47.773 1.00 25.87 60 TYR B N 1
ATOM 1572 C CA . TYR B 1 60 ? 43.819 29.112 47.990 1.00 22.39 60 TYR B CA 1
ATOM 1573 C C . TYR B 1 60 ? 44.353 29.763 46.708 1.00 23.39 60 TYR B C 1
ATOM 1574 O O . TYR B 1 60 ? 44.876 30.877 46.737 1.00 20.03 60 TYR B O 1
ATOM 1583 N N . THR B 1 61 ? 44.204 29.065 45.588 1.00 24.68 61 THR B N 1
ATOM 1584 C CA . THR B 1 61 ? 44.679 29.554 44.298 1.00 35.60 61 THR B CA 1
ATOM 1585 C C . THR B 1 61 ? 43.603 29.346 43.238 1.00 37.37 61 THR B C 1
ATOM 1586 O O . THR B 1 61 ? 42.755 28.465 43.378 1.00 40.25 61 THR B O 1
ATOM 1590 N N . ASP B 1 62 ? 43.649 30.133 42.168 1.00 38.10 62 ASP B N 1
ATOM 1591 C CA . ASP B 1 62 ? 42.650 30.009 41.110 1.00 39.23 62 ASP B CA 1
ATOM 1592 C C . ASP B 1 62 ? 43.162 29.460 39.795 1.00 42.23 62 ASP B C 1
ATOM 1593 O O . ASP B 1 62 ? 42.405 28.871 39.016 1.00 43.37 62 ASP B O 1
ATOM 1598 N N . GLU B 1 63 ? 44.444 29.656 39.538 1.00 43.31 63 GLU B N 1
ATOM 1599 C CA . GLU B 1 63 ? 45.018 29.168 38.305 1.00 42.36 63 GLU B CA 1
ATOM 1600 C C . GLU B 1 63 ? 46.526 29.165 38.406 1.00 40.19 63 GLU B C 1
ATOM 1601 O O . GLU B 1 63 ? 47.113 29.892 39.215 1.00 37.23 63 GLU B O 1
ATOM 1615 N N . VAL B 1 65 ? 50.219 28.750 35.872 1.00 26.55 65 VAL B N 1
ATOM 1616 C CA . VAL B 1 65 ? 50.813 28.731 34.554 1.00 25.69 65 VAL B CA 1
ATOM 1617 C C . VAL B 1 65 ? 52.329 28.824 34.633 1.00 25.48 65 VAL B C 1
ATOM 1618 O O . VAL B 1 65 ? 52.884 29.603 35.403 1.00 23.23 65 VAL B O 1
ATOM 1622 N N . ASP B 1 66 ? 52.988 27.984 33.842 1.00 22.53 66 ASP B N 1
ATOM 1623 C CA . ASP B 1 66 ? 54.441 27.939 33.781 1.00 25.57 66 ASP B CA 1
ATOM 1624 C C . ASP B 1 66 ? 54.974 29.323 33.376 1.00 22.67 66 ASP B C 1
ATOM 1625 O O . ASP B 1 66 ? 54.310 30.069 32.631 1.00 19.64 66 ASP B O 1
ATOM 1630 N N . LEU B 1 67 ? 56.127 29.695 33.927 1.00 22.28 67 LEU B N 1
ATOM 1631 C CA . LEU B 1 67 ? 56.723 31.014 33.658 1.00 25.73 67 LEU B CA 1
ATOM 1632 C C . LEU B 1 67 ? 56.769 31.442 32.198 1.00 24.29 67 LEU B C 1
ATOM 1633 O O . LEU B 1 67 ? 56.238 32.492 31.845 1.00 28.51 67 LEU B O 1
ATOM 1638 N N . GLU B 1 68 ? 57.385 30.622 31.349 1.00 24.40 68 GLU B N 1
ATOM 1639 C CA . GLU B 1 68 ? 57.506 30.968 29.932 1.00 32.37 68 GLU B CA 1
ATOM 1640 C C . GLU B 1 68 ? 56.179 31.076 29.203 1.00 31.23 68 GLU B C 1
ATOM 1641 O O . GLU B 1 68 ? 55.995 31.963 28.372 1.00 29.38 68 GLU B O 1
ATOM 1647 N N . SER B 1 69 ? 55.238 30.202 29.541 1.00 31.87 69 SER B N 1
ATOM 1648 C CA . SER B 1 69 ? 53.921 30.247 28.904 1.00 31.67 69 SER B CA 1
ATOM 1649 C C . SER B 1 69 ? 53.209 31.541 29.292 1.00 32.15 69 SER B C 1
ATOM 1650 O O . SER B 1 69 ? 52.530 32.157 28.471 1.00 29.62 69 SER B O 1
ATOM 1653 N N . CYS B 1 70 ? 53.379 31.958 30.546 1.00 30.71 70 CYS B N 1
ATOM 1654 C CA . CYS B 1 70 ? 52.752 33.184 31.008 1.00 26.05 70 CYS B CA 1
ATOM 1655 C C . CYS B 1 70 ? 53.394 34.356 30.266 1.00 26.14 70 CYS B C 1
ATOM 1656 O O . CYS B 1 70 ? 52.716 35.308 29.898 1.00 26.66 70 CYS B O 1
ATOM 1659 N N . ILE B 1 71 ? 54.711 34.289 30.091 1.00 23.61 71 ILE B N 1
ATOM 1660 C CA . ILE B 1 71 ? 55.445 35.323 29.391 1.00 29.65 71 ILE B CA 1
ATOM 1661 C C . ILE B 1 71 ? 54.971 35.416 27.943 1.00 33.53 71 ILE B C 1
ATOM 1662 O O . ILE B 1 71 ? 54.954 36.501 27.353 1.00 33.24 71 ILE B O 1
ATOM 1667 N N . ASN B 1 72 ? 54.564 34.279 27.388 1.00 30.05 72 ASN B N 1
ATOM 1668 C CA . ASN B 1 72 ? 54.098 34.239 26.017 1.00 32.35 72 ASN B CA 1
ATOM 1669 C C . ASN B 1 72 ? 52.685 34.724 25.785 1.00 31.62 72 ASN B C 1
ATOM 1670 O O . ASN B 1 72 ? 52.345 35.099 24.672 1.00 26.59 72 ASN B O 1
ATOM 1675 N N . GLU B 1 73 ? 51.861 34.739 26.829 1.00 30.76 73 GLU B N 1
ATOM 1676 C CA . GLU B 1 73 ? 50.482 35.167 26.644 1.00 31.25 73 GLU B CA 1
ATOM 1677 C C . GLU B 1 73 ? 50.066 36.431 27.389 1.00 28.59 73 GLU B C 1
ATOM 1678 O O . GLU B 1 73 ? 48.991 36.963 27.146 1.00 25.24 73 GLU B O 1
ATOM 1684 N N . LEU B 1 74 ? 50.926 36.930 28.266 1.00 23.41 74 LEU B N 1
ATOM 1685 C CA . LEU B 1 74 ? 50.599 38.105 29.065 1.00 23.71 74 LEU B CA 1
ATOM 1686 C C . LEU B 1 74 ? 50.588 39.447 28.295 1.00 25.54 74 LEU B C 1
ATOM 1687 O O . LEU B 1 74 ? 51.376 39.652 27.369 1.00 17.00 74 LEU B O 1
ATOM 1692 N N . ALA B 1 75 ? 49.634 40.312 28.635 1.00 21.22 75 ALA B N 1
ATOM 1693 C CA . ALA B 1 75 ? 49.529 41.644 28.029 1.00 25.45 75 ALA B CA 1
ATOM 1694 C C . ALA B 1 75 ? 49.013 42.619 29.076 1.00 24.92 75 ALA B C 1
ATOM 1695 O O . ALA B 1 75 ? 48.346 42.201 30.045 1.00 20.26 75 ALA B O 1
ATOM 1697 N N . GLU B 1 76 ? 49.280 43.911 28.858 1.00 24.89 76 GLU B N 1
ATOM 1698 C CA . GLU B 1 76 ? 48.854 44.952 29.788 1.00 25.54 76 GLU B CA 1
ATOM 1699 C C . GLU B 1 76 ? 47.348 44.913 29.967 1.00 27.90 76 GLU B C 1
ATOM 1700 O O . GLU B 1 76 ? 46.610 44.767 29.000 1.00 27.02 76 GLU B O 1
ATOM 1706 N N . GLY B 1 77 ? 46.903 45.017 31.216 1.00 26.55 77 GLY B N 1
ATOM 1707 C CA . GLY B 1 77 ? 45.480 44.969 31.501 1.00 29.53 77 GLY B CA 1
ATOM 1708 C C . GLY B 1 77 ? 44.974 43.589 31.894 1.00 25.98 77 GLY B C 1
ATOM 1709 O O . GLY B 1 77 ? 43.795 43.427 32.213 1.00 24.63 77 GLY B O 1
ATOM 1710 N N . ASP B 1 78 ? 45.843 42.583 31.887 1.00 25.05 78 ASP B N 1
ATOM 1711 C CA . ASP B 1 78 ? 45.397 41.239 32.278 1.00 25.39 78 ASP B CA 1
ATOM 1712 C C . ASP B 1 78 ? 45.278 41.083 33.799 1.00 26.25 78 ASP B C 1
ATOM 1713 O O . ASP B 1 78 ? 44.584 40.185 34.288 1.00 25.10 78 ASP B O 1
ATOM 1718 N N . TYR B 1 79 ? 45.950 41.962 34.539 1.00 26.16 79 TYR B N 1
ATOM 1719 C CA . TYR B 1 79 ? 45.935 41.906 35.996 1.00 24.31 79 TYR B CA 1
ATOM 1720 C C . TYR B 1 79 ? 46.040 43.312 36.581 1.00 27.52 79 TYR B C 1
ATOM 1721 O O . TYR B 1 79 ? 46.644 44.200 35.978 1.00 28.66 79 TYR B O 1
ATOM 1730 N N . GLU B 1 80 ? 45.416 43.522 37.735 1.00 29.24 80 GLU B N 1
ATOM 1731 C CA . GLU B 1 80 ? 45.483 44.815 38.410 1.00 32.02 80 GLU B CA 1
ATOM 1732 C C . GLU B 1 80 ? 46.453 44.754 39.592 1.00 29.20 80 GLU B C 1
ATOM 1733 O O . GLU B 1 80 ? 46.694 45.757 40.272 1.00 26.80 80 GLU B O 1
ATOM 1739 N N . PHE B 1 81 ? 46.976 43.568 39.866 1.00 24.95 81 PHE B N 1
ATOM 1740 C CA . PHE B 1 81 ? 47.930 43.433 40.953 1.00 25.81 81 PHE B CA 1
ATOM 1741 C C . PHE B 1 81 ? 48.986 42.410 40.612 1.00 20.47 81 PHE B C 1
ATOM 1742 O O . PHE B 1 81 ? 48.682 41.358 40.069 1.00 18.49 81 PHE B O 1
ATOM 1750 N N . LEU B 1 82 ? 50.228 42.735 40.940 1.00 21.72 82 LEU B N 1
ATOM 1751 C CA . LEU B 1 82 ? 51.349 41.856 40.662 1.00 22.73 82 LEU B CA 1
ATOM 1752 C C . LEU B 1 82 ? 52.198 41.692 41.897 1.00 22.03 82 LEU B C 1
ATOM 1753 O O . LEU B 1 82 ? 52.686 42.681 42.447 1.00 20.97 82 LEU B O 1
ATOM 1758 N N . ALA B 1 83 ? 52.418 40.435 42.283 1.00 21.78 83 ALA B N 1
ATOM 1759 C CA . ALA B 1 83 ? 53.235 40.105 43.443 1.00 18.58 83 ALA B CA 1
ATOM 1760 C C . ALA B 1 83 ? 54.320 39.123 43.054 1.00 17.14 83 ALA B C 1
ATOM 1761 O O . ALA B 1 83 ? 54.059 38.090 42.441 1.00 21.01 83 ALA B O 1
ATOM 1763 N N . GLY B 1 84 ? 55.553 39.460 43.392 1.00 14.76 84 GLY B N 1
ATOM 1764 C CA . GLY B 1 84 ? 56.652 38.582 43.064 1.00 11.47 84 GLY B CA 1
ATOM 1765 C C . GLY B 1 84 ? 57.568 38.264 44.238 1.00 16.80 84 GLY B C 1
ATOM 1766 O O . GLY B 1 84 ? 58.003 39.160 44.970 1.00 14.98 84 GLY B O 1
ATOM 1767 N N . PHE B 1 85 ? 57.804 36.972 44.448 1.00 14.28 85 PHE B N 1
ATOM 1768 C CA . PHE B 1 85 ? 58.715 36.505 45.482 1.00 16.27 85 PHE B CA 1
ATOM 1769 C C . PHE B 1 85 ? 60.089 36.544 44.843 1.00 16.08 85 PHE B C 1
ATOM 1770 O O . PHE B 1 85 ? 60.272 36.091 43.719 1.00 21.01 85 PHE B O 1
ATOM 1778 N N . VAL B 1 86 ? 61.050 37.097 45.564 1.00 20.49 86 VAL B N 1
ATOM 1779 C CA . VAL B 1 86 ? 62.384 37.274 45.033 1.00 20.83 86 VAL B CA 1
ATOM 1780 C C . VAL B 1 86 ? 63.525 36.774 45.921 1.00 23.24 86 VAL B C 1
ATOM 1781 O O . VAL B 1 86 ? 64.066 37.517 46.747 1.00 24.55 86 VAL B O 1
ATOM 1785 N N . PRO B 1 87 ? 63.838 35.476 45.829 1.00 24.32 87 PRO B N 1
ATOM 1786 C CA . PRO B 1 87 ? 64.937 34.938 46.639 1.00 21.51 87 PRO B CA 1
ATOM 1787 C C . PRO B 1 87 ? 66.300 35.103 45.935 1.00 20.13 87 PRO B C 1
ATOM 1788 O O . PRO B 1 87 ? 67.348 34.812 46.520 1.00 21.86 87 PRO B O 1
ATOM 1792 N N . ASN B 1 88 ? 66.293 35.574 44.688 1.00 17.56 88 ASN B N 1
ATOM 1793 C CA . ASN B 1 88 ? 67.547 35.719 43.939 1.00 21.24 88 ASN B CA 1
ATOM 1794 C C . ASN B 1 88 ? 67.438 36.526 42.642 1.00 26.17 88 ASN B C 1
ATOM 1795 O O . ASN B 1 88 ? 66.339 36.909 42.229 1.00 24.65 88 ASN B O 1
ATOM 1800 N N . ASP B 1 89 ? 68.582 36.697 41.972 1.00 27.82 89 ASP B N 1
ATOM 1801 C CA . ASP B 1 89 ? 68.673 37.467 40.726 1.00 31.69 89 ASP B CA 1
ATOM 1802 C C . ASP B 1 89 ? 67.705 37.016 39.661 1.00 28.35 89 ASP B C 1
ATOM 1803 O O . ASP B 1 89 ? 67.047 37.844 39.047 1.00 27.71 89 ASP B O 1
ATOM 1808 N N . ALA B 1 90 ? 67.652 35.705 39.426 1.00 23.94 90 ALA B N 1
ATOM 1809 C CA . ALA B 1 90 ? 66.774 35.136 38.421 1.00 24.70 90 ALA B CA 1
ATOM 1810 C C . ALA B 1 90 ? 65.331 35.529 38.716 1.00 26.84 90 ALA B C 1
ATOM 1811 O O . ALA B 1 90 ? 64.609 35.959 37.812 1.00 22.35 90 ALA B O 1
ATOM 1813 N N . ALA B 1 91 ? 64.924 35.427 39.984 1.00 24.02 91 ALA B N 1
ATOM 1814 C CA . ALA B 1 91 ? 63.566 35.803 40.376 1.00 19.68 91 ALA B CA 1
ATOM 1815 C C . ALA B 1 91 ? 63.319 37.304 40.182 1.00 19.49 91 ALA B C 1
ATOM 1816 O O . ALA B 1 91 ? 62.254 37.691 39.675 1.00 19.52 91 ALA B O 1
ATOM 1818 N N . ALA B 1 92 ? 64.301 38.142 40.538 1.00 16.59 92 ALA B N 1
ATOM 1819 C CA . ALA B 1 92 ? 64.150 39.595 40.360 1.00 20.65 92 ALA B CA 1
ATOM 1820 C C . ALA B 1 92 ? 63.937 39.971 38.886 1.00 22.34 92 ALA B C 1
ATOM 1821 O O . ALA B 1 92 ? 62.997 40.710 38.552 1.00 20.66 92 ALA B O 1
ATOM 1823 N N . ALA B 1 93 ? 64.764 39.419 38.000 1.00 24.51 93 ALA B N 1
ATOM 1824 C CA . ALA B 1 93 ? 64.643 39.717 36.564 1.00 23.64 93 ALA B CA 1
ATOM 1825 C C . ALA B 1 93 ? 63.270 39.344 36.006 1.00 26.24 93 ALA B C 1
ATOM 1826 O O . ALA B 1 93 ? 62.716 40.074 35.193 1.00 31.40 93 ALA B O 1
ATOM 1828 N N . TYR B 1 94 ? 62.704 38.222 36.456 1.00 24.82 94 TYR B N 1
ATOM 1829 C CA . TYR B 1 94 ? 61.371 37.820 35.984 1.00 22.52 94 TYR B CA 1
ATOM 1830 C C . TYR B 1 94 ? 60.307 38.830 36.435 1.00 19.21 94 TYR B C 1
ATOM 1831 O O . TYR B 1 94 ? 59.384 39.171 35.673 1.00 19.01 94 TYR B O 1
ATOM 1840 N N . LEU B 1 95 ? 60.399 39.256 37.692 1.00 15.18 95 LEU B N 1
ATOM 1841 C CA . LEU B 1 95 ? 59.433 40.200 38.230 1.00 18.62 95 LEU B CA 1
ATOM 1842 C C . LEU B 1 95 ? 59.517 41.515 37.461 1.00 17.23 95 LEU B C 1
ATOM 1843 O O . LEU B 1 95 ? 58.495 42.136 37.182 1.00 19.03 95 LEU B O 1
ATOM 1848 N N . VAL B 1 96 ? 60.733 41.923 37.118 1.00 19.55 96 VAL B N 1
ATOM 1849 C CA . VAL B 1 96 ? 60.943 43.156 36.361 1.00 22.83 96 VAL B CA 1
ATOM 1850 C C . VAL B 1 96 ? 60.263 42.991 35.002 1.00 20.67 96 VAL B C 1
ATOM 1851 O O . VAL B 1 96 ? 59.480 43.841 34.597 1.00 22.13 96 VAL B O 1
ATOM 1855 N N . THR B 1 97 ? 60.506 41.859 34.346 1.00 22.61 97 THR B N 1
ATOM 1856 C CA . THR B 1 97 ? 59.895 41.591 33.046 1.00 24.05 97 THR B CA 1
ATOM 1857 C C . THR B 1 97 ? 58.371 41.618 33.150 1.00 23.53 97 THR B C 1
ATOM 1858 O O . THR B 1 97 ? 57.690 42.289 32.355 1.00 23.80 97 THR B O 1
ATOM 1862 N N . PHE B 1 98 ? 57.834 40.887 34.121 1.00 18.04 98 PHE B N 1
ATOM 1863 C CA . PHE B 1 98 ? 56.383 40.834 34.305 1.00 19.28 98 PHE B CA 1
ATOM 1864 C C . PHE B 1 98 ? 55.807 42.200 34.613 1.00 20.02 98 PHE B C 1
ATOM 1865 O O . PHE B 1 98 ? 54.720 42.527 34.169 1.00 17.73 98 PHE B O 1
ATOM 1873 N N . ALA B 1 99 ? 56.548 42.989 35.385 1.00 15.50 99 ALA B N 1
ATOM 1874 C CA . ALA B 1 99 ? 56.103 44.320 35.744 1.00 22.91 99 ALA B CA 1
ATOM 1875 C C . ALA B 1 99 ? 56.036 45.244 34.536 1.00 21.11 99 ALA B C 1
ATOM 1876 O O . ALA B 1 99 ? 55.107 46.021 34.408 1.00 21.44 99 ALA B O 1
ATOM 1878 N N . GLY B 1 100 ? 57.015 45.130 33.642 1.00 23.17 100 GLY B N 1
ATOM 1879 C CA . GLY B 1 100 ? 57.059 45.986 32.468 1.00 25.03 100 GLY B CA 1
ATOM 1880 C C . GLY B 1 100 ? 55.877 45.755 31.562 1.00 25.88 100 GLY B C 1
ATOM 1881 O O . GLY B 1 100 ? 55.370 46.691 30.926 1.00 27.50 100 GLY B O 1
ATOM 1882 N N . ILE B 1 101 ? 55.446 44.503 31.496 1.00 22.15 101 ILE B N 1
ATOM 1883 C CA . ILE B 1 101 ? 54.295 44.139 30.688 1.00 22.21 101 ILE B CA 1
ATOM 1884 C C . ILE B 1 101 ? 52.974 44.598 31.327 1.00 25.48 101 ILE B C 1
ATOM 1885 O O . ILE B 1 101 ? 52.150 45.233 30.659 1.00 23.45 101 ILE B O 1
ATOM 1890 N N . LEU B 1 102 ? 52.804 44.333 32.625 1.00 21.54 102 LEU B N 1
ATOM 1891 C CA . LEU B 1 102 ? 51.566 44.681 33.335 1.00 22.02 102 LEU B CA 1
ATOM 1892 C C . LEU B 1 102 ? 51.344 46.149 33.698 1.00 25.51 102 LEU B C 1
ATOM 1893 O O . LEU B 1 102 ? 50.202 46.609 33.703 1.00 26.48 102 LEU B O 1
ATOM 1898 N N . ASN B 1 103 ? 52.414 46.869 34.041 1.00 26.82 103 ASN B N 1
ATOM 1899 C CA . ASN B 1 103 ? 52.303 48.296 34.369 1.00 29.74 103 ASN B CA 1
ATOM 1900 C C . ASN B 1 103 ? 51.187 48.515 35.400 1.00 29.21 103 ASN B C 1
ATOM 1901 O O . ASN B 1 103 ? 50.310 49.363 35.214 1.00 25.33 103 ASN B O 1
ATOM 1906 N N . THR B 1 104 ? 51.231 47.758 36.494 1.00 27.50 104 THR B N 1
ATOM 1907 C CA . THR B 1 104 ? 50.196 47.857 37.525 1.00 27.11 104 THR B CA 1
ATOM 1908 C C . THR B 1 104 ? 50.796 47.940 38.938 1.00 27.94 104 THR B C 1
ATOM 1909 O O . THR B 1 104 ? 52.017 48.066 39.101 1.00 22.34 104 THR B O 1
ATOM 1913 N N . GLU B 1 105 ? 49.933 47.906 39.954 1.00 25.16 105 GLU B N 1
ATOM 1914 C CA . GLU B 1 105 ? 50.389 47.951 41.346 1.00 26.80 105 GLU B CA 1
ATOM 1915 C C . GLU B 1 105 ? 51.291 46.727 41.557 1.00 23.44 105 GLU B C 1
ATOM 1916 O O . GLU B 1 105 ? 50.865 45.590 41.373 1.00 16.60 105 GLU B O 1
ATOM 1922 N N . THR B 1 106 ? 52.546 46.960 41.901 1.00 20.77 106 THR B N 1
ATOM 1923 C CA . THR B 1 106 ? 53.478 45.848 42.052 1.00 26.49 106 THR B CA 1
ATOM 1924 C C . THR B 1 106 ? 54.072 45.707 43.451 1.00 28.41 106 THR B C 1
ATOM 1925 O O . THR B 1 106 ? 54.340 46.712 44.115 1.00 25.91 106 THR B O 1
ATOM 1929 N N . LEU B 1 107 ? 54.278 44.452 43.874 1.00 27.65 107 LEU B N 1
ATOM 1930 C CA . LEU B 1 107 ? 54.867 44.131 45.180 1.00 26.44 107 LEU B CA 1
ATOM 1931 C C . LEU B 1 107 ? 55.988 43.106 45.055 1.00 23.91 107 LEU B C 1
ATOM 1932 O O . LEU B 1 107 ? 55.813 42.031 44.471 1.00 22.26 107 LEU B O 1
ATOM 1937 N N . ALA B 1 108 ? 57.141 43.453 45.610 1.00 21.89 108 ALA B N 1
ATOM 1938 C CA . ALA B 1 108 ? 58.299 42.573 45.599 1.00 20.20 108 ALA B CA 1
ATOM 1939 C C . ALA B 1 108 ? 58.505 42.067 47.030 1.00 24.22 108 ALA B C 1
ATOM 1940 O O . ALA B 1 108 ? 58.564 42.870 47.961 1.00 24.74 108 ALA B O 1
ATOM 1942 N N . ILE B 1 109 ? 58.558 40.747 47.211 1.00 23.48 109 ILE B N 1
ATOM 1943 C CA . ILE B 1 109 ? 58.768 40.156 48.545 1.00 16.88 109 ILE B CA 1
ATOM 1944 C C . ILE B 1 109 ? 60.139 39.475 48.466 1.00 21.41 109 ILE B C 1
ATOM 1945 O O . ILE B 1 109 ? 60.317 38.403 47.844 1.00 16.57 109 ILE B O 1
ATOM 1950 N N . ILE B 1 110 ? 61.113 40.140 49.075 1.00 16.68 110 ILE B N 1
ATOM 1951 C CA . ILE B 1 110 ? 62.494 39.709 49.043 1.00 18.84 110 ILE B CA 1
ATOM 1952 C C . ILE B 1 110 ? 62.884 39.016 50.314 1.00 18.90 110 ILE B C 1
ATOM 1953 O O . ILE B 1 110 ? 62.574 39.493 51.406 1.00 23.06 110 ILE B O 1
ATOM 1958 N N . PHE B 1 111 ? 63.632 37.928 50.172 1.00 18.72 111 PHE B N 1
ATOM 1959 C CA . PHE B 1 111 ? 64.060 37.167 51.338 1.00 19.25 111 PHE B CA 1
ATOM 1960 C C . PHE B 1 111 ? 65.271 36.288 51.097 1.00 21.55 111 PHE B C 1
ATOM 1961 O O . PHE B 1 111 ? 65.438 35.711 50.023 1.00 21.18 111 PHE B O 1
ATOM 1969 N N . ASP B 1 112 ? 66.098 36.190 52.133 1.00 23.81 112 ASP B N 1
ATOM 1970 C CA . ASP B 1 112 ? 67.307 35.383 52.143 1.00 29.88 112 ASP B CA 1
ATOM 1971 C C . ASP B 1 112 ? 67.832 35.581 53.567 1.00 29.11 112 ASP B C 1
ATOM 1972 O O . ASP B 1 112 ? 67.427 36.530 54.238 1.00 30.39 112 ASP B O 1
ATOM 1977 N N . ARG B 1 113 ? 68.676 34.682 54.063 1.00 33.08 113 ARG B N 1
ATOM 1978 C CA . ARG B 1 113 ? 69.196 34.865 55.424 1.00 37.51 113 ARG B CA 1
ATOM 1979 C C . ARG B 1 113 ? 70.342 35.860 55.511 1.00 36.03 113 ARG B C 1
ATOM 1980 O O . ARG B 1 113 ? 70.604 36.415 56.575 1.00 38.62 113 ARG B O 1
ATOM 1988 N N . ASP B 1 114 ? 71.002 36.109 54.386 1.00 37.03 114 ASP B N 1
ATOM 1989 C CA . ASP B 1 114 ? 72.112 37.052 54.347 1.00 40.08 114 ASP B CA 1
ATOM 1990 C C . ASP B 1 114 ? 71.606 38.471 54.067 1.00 38.02 114 ASP B C 1
ATOM 1991 O O . ASP B 1 114 ? 71.023 38.739 53.014 1.00 33.82 114 ASP B O 1
ATOM 1996 N N . ALA B 1 115 ? 71.880 39.380 55.000 1.00 39.50 115 ALA B N 1
ATOM 1997 C CA . ALA B 1 115 ? 71.479 40.781 54.878 1.00 41.71 115 ALA B CA 1
ATOM 1998 C C . ALA B 1 115 ? 72.098 41.437 53.640 1.00 42.98 115 ALA B C 1
ATOM 1999 O O . ALA B 1 115 ? 71.473 42.298 53.019 1.00 45.00 115 ALA B O 1
ATOM 2001 N N . ASP B 1 116 ? 73.309 41.018 53.274 1.00 40.14 116 ASP B N 1
ATOM 2002 C CA . ASP B 1 116 ? 73.977 41.567 52.098 1.00 41.64 116 ASP B CA 1
ATOM 2003 C C . ASP B 1 116 ? 73.215 41.213 50.825 1.00 40.05 116 ASP B C 1
ATOM 2004 O O . ASP B 1 116 ? 72.971 42.079 49.984 1.00 39.26 116 ASP B O 1
ATOM 2009 N N . VAL B 1 117 ? 72.842 39.940 50.698 1.00 36.97 117 VAL B N 1
ATOM 2010 C CA . VAL B 1 117 ? 72.096 39.452 49.540 1.00 33.37 117 VAL B CA 1
ATOM 2011 C C . VAL B 1 117 ? 70.771 40.211 49.430 1.00 31.30 117 VAL B C 1
ATOM 2012 O O . VAL B 1 117 ? 70.391 40.644 48.344 1.00 29.57 117 VAL B O 1
ATOM 2016 N N . LEU B 1 118 ? 70.109 40.424 50.568 1.00 29.88 118 LEU B N 1
ATOM 2017 C CA . LEU B 1 118 ? 68.849 41.159 50.592 1.00 32.79 118 LEU B CA 1
ATOM 2018 C C . LEU B 1 118 ? 69.064 42.566 50.105 1.00 36.42 118 LEU B C 1
ATOM 2019 O O . LEU B 1 118 ? 68.266 43.089 49.331 1.00 34.62 118 LEU B O 1
ATOM 2024 N N . GLU B 1 119 ? 70.142 43.183 50.583 1.00 39.16 119 GLU B N 1
ATOM 2025 C CA . GLU B 1 119 ? 70.467 44.556 50.216 1.00 39.56 119 GLU B CA 1
ATOM 2026 C C . GLU B 1 119 ? 70.651 44.669 48.712 1.00 36.65 119 GLU B C 1
ATOM 2027 O O . GLU B 1 119 ? 70.127 45.590 48.092 1.00 35.80 119 GLU B O 1
ATOM 2033 N N . GLU B 1 120 ? 71.384 43.718 48.137 1.00 35.98 120 GLU B N 1
ATOM 2034 C CA . GLU B 1 120 ? 71.632 43.695 46.700 1.00 37.81 120 GLU B CA 1
ATOM 2035 C C . GLU B 1 120 ? 70.302 43.592 45.960 1.00 37.77 120 GLU B C 1
ATOM 2036 O O . GLU B 1 120 ? 70.055 44.329 45.008 1.00 39.24 120 GLU B O 1
ATOM 2042 N N . LEU B 1 121 ? 69.441 42.681 46.414 1.00 36.32 121 LEU B N 1
ATOM 2043 C CA . LEU B 1 121 ? 68.133 42.493 45.796 1.00 35.66 121 LEU B CA 1
ATOM 2044 C C . LEU B 1 121 ? 67.246 43.725 45.966 1.00 33.62 121 LEU B C 1
ATOM 2045 O O . LEU B 1 121 ? 66.513 44.089 45.046 1.00 28.96 121 LEU B O 1
ATOM 2050 N N . VAL B 1 122 ? 67.308 44.356 47.140 1.00 31.50 122 VAL B N 1
ATOM 2051 C CA . VAL B 1 122 ? 66.511 45.555 47.406 1.00 35.62 122 VAL B CA 1
ATOM 2052 C C . VAL B 1 122 ? 66.954 46.642 46.424 1.00 39.00 122 VAL B C 1
ATOM 2053 O O . VAL B 1 122 ? 66.133 47.201 45.697 1.00 35.40 122 VAL B O 1
ATOM 2057 N N . ASN B 1 123 ? 68.264 46.875 46.353 1.00 42.17 123 ASN B N 1
ATOM 2058 C CA . ASN B 1 123 ? 68.817 47.901 45.453 1.00 46.21 123 ASN B CA 1
ATOM 2059 C C . ASN B 1 123 ? 68.346 47.703 44.020 1.00 44.97 123 ASN B C 1
ATOM 2060 O O . ASN B 1 123 ? 67.829 48.623 43.396 1.00 47.63 123 ASN B O 1
ATOM 2065 N N . GLU B 1 124 ? 68.510 46.482 43.525 1.00 45.31 124 GLU B N 1
ATOM 2066 C CA . GLU B 1 124 ? 68.112 46.107 42.176 1.00 42.79 124 GLU B CA 1
ATOM 2067 C C . GLU B 1 124 ? 66.656 46.460 41.844 1.00 43.82 124 GLU B C 1
ATOM 2068 O O . GLU B 1 124 ? 66.371 46.981 40.762 1.00 45.22 124 GLU B O 1
ATOM 2074 N N . ILE B 1 125 ? 65.742 46.153 42.763 1.00 41.04 125 ILE B N 1
ATOM 2075 C CA . ILE B 1 125 ? 64.312 46.420 42.571 1.00 39.48 125 ILE B CA 1
ATOM 2076 C C . ILE B 1 125 ? 64.004 47.908 42.645 1.00 40.05 125 ILE B C 1
ATOM 2077 O O . ILE B 1 125 ? 63.144 48.404 41.917 1.00 37.32 125 ILE B O 1
ATOM 2090 N N . GLU B 1 127 ? 66.074 50.421 41.895 1.00 44.39 127 GLU B N 1
ATOM 2091 C CA . GLU B 1 127 ? 66.673 51.040 40.714 1.00 46.63 127 GLU B CA 1
ATOM 2092 C C . GLU B 1 127 ? 65.955 50.705 39.401 1.00 47.67 127 GLU B C 1
ATOM 2093 O O . GLU B 1 127 ? 66.179 51.350 38.375 1.00 43.81 127 GLU B O 1
ATOM 2099 N N . THR B 1 128 ? 65.110 49.683 39.425 1.00 44.16 128 THR B N 1
ATOM 2100 C CA . THR B 1 128 ? 64.429 49.271 38.214 1.00 45.26 128 THR B CA 1
ATOM 2101 C C . THR B 1 128 ? 62.925 49.449 38.239 1.00 45.14 128 THR B C 1
ATOM 2102 O O . THR B 1 128 ? 62.325 49.909 37.264 1.00 48.56 128 THR B O 1
ATOM 2106 N N . LEU B 1 129 ? 62.317 49.087 39.358 1.00 40.14 129 LEU B N 1
ATOM 2107 C CA . LEU B 1 129 ? 60.875 49.153 39.468 1.00 39.51 129 LEU B CA 1
ATOM 2108 C C . LEU B 1 129 ? 60.259 50.170 40.386 1.00 41.32 129 LEU B C 1
ATOM 2109 O O . LEU B 1 129 ? 60.865 50.634 41.356 1.00 43.07 129 LEU B O 1
ATOM 2114 N N . ASP B 1 130 ? 59.004 50.454 40.053 1.00 42.72 130 ASP B N 1
ATOM 2115 C CA . ASP B 1 130 ? 58.110 51.330 40.788 1.00 46.17 130 ASP B CA 1
ATOM 2116 C C . ASP B 1 130 ? 57.331 50.226 41.507 1.00 45.92 130 ASP B C 1
ATOM 2117 O O . ASP B 1 130 ? 56.394 49.641 40.940 1.00 47.93 130 ASP B O 1
ATOM 2122 N N . ALA B 1 131 ? 57.788 49.857 42.699 1.00 38.12 131 ALA B N 1
ATOM 2123 C CA . ALA B 1 131 ? 57.133 48.782 43.434 1.00 35.16 131 ALA B CA 1
ATOM 2124 C C . ALA B 1 131 ? 57.359 48.829 44.924 1.00 31.02 131 ALA B C 1
ATOM 2125 O O . ALA B 1 131 ? 58.411 49.242 45.400 1.00 28.03 131 ALA B O 1
ATOM 2127 N N . GLU B 1 132 ? 56.344 48.421 45.665 1.00 29.21 132 GLU B N 1
ATOM 2128 C CA . GLU B 1 132 ? 56.462 48.379 47.102 1.00 34.08 132 GLU B CA 1
ATOM 2129 C C . GLU B 1 132 ? 57.339 47.171 47.465 1.00 32.11 132 GLU B C 1
ATOM 2130 O O . GLU B 1 132 ? 57.282 46.137 46.805 1.00 35.28 132 GLU B O 1
ATOM 2136 N N . ILE B 1 133 ? 58.190 47.324 48.473 1.00 28.82 133 ILE B N 1
ATOM 2137 C CA . ILE B 1 133 ? 59.086 46.247 48.878 1.00 30.03 133 ILE B CA 1
ATOM 2138 C C . ILE B 1 133 ? 58.911 45.730 50.312 1.00 29.83 133 ILE B C 1
ATOM 2139 O O . ILE B 1 133 ? 58.706 46.505 51.252 1.00 26.56 133 ILE B O 1
ATOM 2144 N N . ILE B 1 134 ? 58.886 44.406 50.447 1.00 27.32 134 ILE B N 1
ATOM 2145 C CA . ILE B 1 134 ? 58.847 43.748 51.756 1.00 26.48 134 ILE B CA 1
ATOM 2146 C C . ILE B 1 134 ? 60.091 42.895 51.661 1.00 28.31 134 ILE B C 1
ATOM 2147 O O . ILE B 1 134 ? 60.308 42.223 50.644 1.00 32.68 134 ILE B O 1
ATOM 2152 N N . ALA B 1 135 ? 60.957 43.002 52.659 1.00 26.54 135 ALA B N 1
ATOM 2153 C CA . ALA B 1 1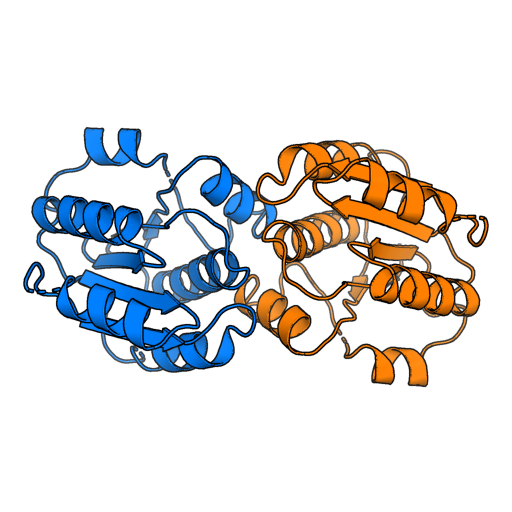35 ? 62.196 42.242 52.663 1.00 29.05 135 ALA B CA 1
ATOM 2154 C C . ALA B 1 135 ? 62.509 41.817 54.076 1.00 33.44 135 ALA B C 1
ATOM 2155 O O . ALA B 1 135 ? 62.444 42.630 55.000 1.00 40.68 135 ALA B O 1
ATOM 2157 N N . ALA B 1 136 ? 62.841 40.542 54.246 1.00 32.07 136 ALA B N 1
ATOM 2158 C CA . ALA B 1 136 ? 63.156 40.009 55.561 1.00 30.71 136 ALA B CA 1
ATOM 2159 C C . ALA B 1 136 ? 64.195 38.908 55.478 1.00 29.68 136 ALA B C 1
ATOM 2160 O O . ALA B 1 136 ? 64.355 38.260 54.437 1.00 27.00 136 ALA B O 1
ATOM 2162 N N . ARG B 1 137 ? 64.943 38.749 56.562 1.00 26.38 137 ARG B N 1
ATOM 2163 C CA . ARG B 1 137 ? 65.954 37.706 56.654 1.00 30.96 137 ARG B CA 1
ATOM 2164 C C . ARG B 1 137 ? 65.183 36.501 57.178 1.00 35.91 137 ARG B C 1
ATOM 2165 O O . ARG B 1 137 ? 64.829 36.434 58.360 1.00 36.27 137 ARG B O 1
ATOM 2173 N N . ALA B 1 138 ? 64.915 35.549 56.296 1.00 32.60 138 ALA B N 1
ATOM 2174 C CA . ALA B 1 138 ? 64.157 34.381 56.689 1.00 33.74 138 ALA B CA 1
ATOM 2175 C C . ALA B 1 138 ? 64.481 33.198 55.800 1.00 34.04 138 ALA B C 1
ATOM 2176 O O . ALA B 1 138 ? 64.695 33.357 54.601 1.00 42.05 138 ALA B O 1
ATOM 2178 N N . HIS B 1 139 ? 64.540 32.015 56.394 1.00 33.60 139 HIS B N 1
ATOM 2179 C CA . HIS B 1 139 ? 64.794 30.807 55.626 1.00 35.88 139 HIS B CA 1
ATOM 2180 C C . HIS B 1 139 ? 63.755 29.734 55.943 1.00 31.83 139 HIS B C 1
ATOM 2181 O O . HIS B 1 139 ? 63.089 29.239 55.042 1.00 35.59 139 HIS B O 1
ATOM 2188 N N . HIS B 1 140 ? 63.605 29.395 57.223 1.00 32.61 140 HIS B N 1
ATOM 2189 C CA . HIS B 1 140 ? 62.640 28.374 57.639 1.00 32.07 140 HIS B CA 1
ATOM 2190 C C . HIS B 1 140 ? 61.469 28.942 58.419 1.00 24.89 140 HIS B C 1
ATOM 2191 O O . HIS B 1 140 ? 60.406 28.333 58.445 1.00 24.51 140 HIS B O 1
ATOM 2198 N N . ASN B 1 141 ? 61.678 30.075 59.091 1.00 22.06 141 ASN B N 1
ATOM 2199 C CA . ASN B 1 141 ? 60.617 30.696 59.889 1.00 24.76 141 ASN B CA 1
ATOM 2200 C C . ASN B 1 141 ? 59.901 31.742 59.040 1.00 20.35 141 ASN B C 1
ATOM 2201 O O . ASN B 1 141 ? 60.467 32.769 58.676 1.00 25.86 141 ASN B O 1
ATOM 2206 N N . PRO B 1 142 ? 58.616 31.513 58.760 1.00 20.32 142 PRO B N 1
ATOM 2207 C CA . PRO B 1 142 ? 57.836 32.447 57.943 1.00 17.89 142 PRO B CA 1
ATOM 2208 C C . PRO B 1 142 ? 57.302 33.675 58.682 1.00 20.38 142 PRO B C 1
ATOM 2209 O O . PRO B 1 142 ? 56.916 34.651 58.043 1.00 20.23 142 PRO B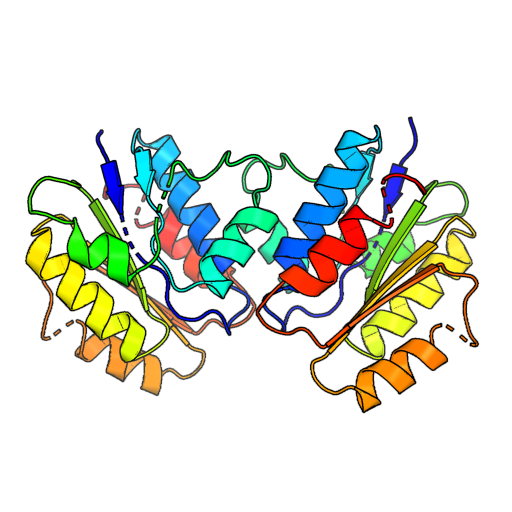 O 1
ATOM 2213 N N . ALA B 1 143 ? 57.346 33.649 60.016 1.00 19.49 143 ALA B N 1
ATOM 2214 C CA . ALA B 1 143 ? 56.814 34.730 60.847 1.00 20.76 143 ALA B CA 1
ATOM 2215 C C . ALA B 1 143 ? 57.124 36.149 60.415 1.00 18.19 143 ALA B C 1
ATOM 2216 O O . ALA B 1 143 ? 56.215 36.914 60.144 1.00 17.90 143 ALA B O 1
ATOM 2218 N N . PRO B 1 144 ? 58.414 36.500 60.279 1.00 22.53 144 PRO B N 1
ATOM 2219 C CA . PRO B 1 144 ? 58.793 37.858 59.874 1.00 21.26 144 PRO B CA 1
ATOM 2220 C C . PRO B 1 144 ? 58.055 38.328 58.631 1.00 25.08 144 PRO B C 1
ATOM 2221 O O . PRO B 1 144 ? 57.509 39.444 58.604 1.00 23.26 144 PRO B O 1
ATOM 2225 N N . LEU B 1 145 ? 58.030 37.473 57.610 1.00 21.14 145 LEU B N 1
ATOM 2226 C CA . LEU B 1 145 ? 57.369 37.812 56.356 1.00 21.53 145 LEU B CA 1
ATOM 2227 C C . LEU B 1 145 ? 55.845 37.831 56.467 1.00 20.89 145 LEU B C 1
ATOM 2228 O O . LEU B 1 145 ? 55.195 38.721 55.904 1.00 18.72 145 LEU B O 1
ATOM 2233 N N . ARG B 1 146 ? 55.284 36.864 57.193 1.00 16.37 146 ARG B N 1
ATOM 2234 C CA . ARG B 1 146 ? 53.831 36.756 57.353 1.00 18.59 146 ARG B CA 1
ATOM 2235 C C . ARG B 1 146 ? 53.249 37.997 58.012 1.00 22.09 146 ARG B C 1
ATOM 2236 O O . ARG B 1 146 ? 52.222 38.504 57.574 1.00 22.30 146 ARG B O 1
ATOM 2244 N N . VAL B 1 147 ? 53.906 38.473 59.070 1.00 18.77 147 VAL B N 1
ATOM 2245 C CA . VAL B 1 147 ? 53.465 39.674 59.777 1.00 23.17 147 VAL B CA 1
ATOM 2246 C C . VAL B 1 147 ? 53.494 40.894 58.851 1.00 19.52 147 VAL B C 1
ATOM 2247 O O . VAL B 1 147 ? 52.513 41.645 58.753 1.00 19.88 147 VAL B O 1
ATOM 2251 N N . ARG B 1 148 ? 54.608 41.056 58.146 1.00 19.19 148 ARG B N 1
ATOM 2252 C CA . ARG B 1 148 ? 54.778 42.175 57.235 1.00 25.00 148 ARG B CA 1
ATOM 2253 C C . ARG B 1 148 ? 53.788 42.116 56.073 1.00 25.11 148 ARG B C 1
ATOM 2254 O O . ARG B 1 148 ? 53.339 43.157 55.603 1.00 22.62 148 ARG B O 1
ATOM 2262 N N . ILE B 1 149 ? 53.444 40.903 55.626 1.00 24.68 149 ILE B N 1
ATOM 2263 C CA . ILE B 1 149 ? 52.467 40.728 54.553 1.00 22.15 149 ILE B CA 1
ATOM 2264 C C . ILE B 1 149 ? 51.084 41.080 55.106 1.00 24.42 149 ILE B C 1
ATOM 2265 O O . ILE B 1 149 ? 50.293 41.745 54.425 1.00 25.52 149 ILE B O 1
ATOM 2270 N N . ASP B 1 150 ? 50.779 40.636 56.329 1.00 21.64 150 ASP B N 1
ATOM 2271 C CA . ASP B 1 150 ? 49.496 41.003 56.930 1.00 27.64 150 ASP B CA 1
ATOM 2272 C C . ASP B 1 150 ? 49.342 42.519 56.938 1.00 25.58 150 ASP B C 1
ATOM 2273 O O . ASP B 1 150 ? 48.275 43.040 56.591 1.00 19.88 150 ASP B O 1
ATOM 2278 N N . ARG B 1 151 ? 50.402 43.197 57.377 1.00 22.87 151 ARG B N 1
ATOM 2279 C CA . ARG B 1 151 ? 50.434 44.656 57.449 1.00 26.95 151 ARG B CA 1
ATOM 2280 C C . ARG B 1 151 ? 50.180 45.293 56.088 1.00 30.97 151 ARG B C 1
ATOM 2281 O O . ARG B 1 151 ? 49.334 46.182 55.973 1.00 32.77 151 ARG B O 1
ATOM 2289 N N . PHE B 1 152 ? 50.936 44.864 55.076 1.00 27.27 152 PHE B N 1
ATOM 2290 C CA . PHE B 1 152 ? 50.764 45.377 53.727 1.00 26.55 152 PHE B CA 1
ATOM 2291 C C . PHE B 1 152 ? 49.316 45.214 53.300 1.00 26.80 152 PHE B C 1
ATOM 2292 O O . PHE B 1 152 ? 48.723 46.135 52.745 1.00 24.60 152 PHE B O 1
ATOM 2308 N N . GLU B 1 154 ? 46.603 44.995 55.097 1.00 36.61 154 GLU B N 1
ATOM 2309 C CA . GLU B 1 154 ? 45.611 45.776 55.837 1.00 44.37 154 GLU B CA 1
ATOM 2310 C C . GLU B 1 154 ? 45.231 47.057 55.094 1.00 45.68 154 GLU B C 1
ATOM 2311 O O . GLU B 1 154 ? 44.105 47.536 55.201 1.00 40.23 154 GLU B O 1
ATOM 2317 N N . GLU B 1 155 ? 46.165 47.576 54.303 1.00 52.90 155 GLU B N 1
ATOM 2318 C CA . GLU B 1 155 ? 45.932 48.793 53.533 1.00 58.05 155 GLU B CA 1
ATOM 2319 C C . GLU B 1 155 ? 45.865 48.528 52.029 1.00 61.00 155 GLU B C 1
ATOM 2320 O O . GLU B 1 155 ? 44.777 48.404 51.447 1.00 61.59 155 GLU B O 1
ATOM 2326 N N . LYS B 1 156 ? 47.044 48.416 51.420 1.00 62.70 156 LYS B N 1
ATOM 2327 C CA . LYS B 1 156 ? 47.189 48.205 49.981 1.00 63.30 156 LYS B CA 1
ATOM 2328 C C . LYS B 1 156 ? 46.457 46.988 49.422 1.00 63.76 156 LYS B C 1
ATOM 2329 O O . LYS B 1 156 ? 46.526 45.885 49.982 1.00 62.37 156 LYS B O 1
ATOM 2335 N N . PRO B 1 157 ? 45.724 47.188 48.309 1.00 63.66 157 PRO B N 1
ATOM 2336 C CA . PRO B 1 157 ? 44.975 46.109 47.666 1.00 61.81 157 PRO B CA 1
ATOM 2337 C C . PRO B 1 157 ? 45.913 45.119 46.982 1.00 56.35 157 PRO B C 1
ATOM 2338 O O . PRO B 1 157 ? 45.836 43.935 47.341 1.00 53.42 157 PRO B O 1
#

InterPro domains:
  IPR012033 MJ0452 [PF09001] (10-151)
  IPR012033 MJ0452 [PIRSF006600] (5-156)
  IPR036608 MTH777-like superfamily [G3DSA:3.40.50.10160] (1-157)
  IPR036608 MTH777-like superfamily [SSF75181] (7-156)

Solvent-accessible surface area: 12876 Å² total

Radius of gyration: 19.92 Å; Cα contacts (8 Å, |Δi|>4): 602; chains: 2; bounding box: 38×54×51 Å

Sequence (296 aa):
TGKALVLGCPESPVQIPLAIYTSHKLKKKGFRVTVTANPAALRLVQVADPEGIYTDEVDLESCINELAEGDYEFLAGFVPNDAAAAYLVTFAGILNTETLAIIFDRDADVLEELVNEIETLDAEIIAARAHHNPAPLRVRIDRFEEKPTGKALVLGCPESPVQIPLAIYTSHKLKKKGFRVTVTANPAALRLVQVADPEGIYTDEVDLESCINELAEGDYEFLAGFVPNDAAAAYLVTFAGILNTETLAIIFDRDADVLEELVNEIETLDAEIIAARAHHNPAPLRVRIDRFEEKP

Foldseek 3Di:
DWEEEEEEDDDFPLGLVVVLVLLQVVVVVVYAYEYEEAPVSVVVNCVVCVVCPRHHYYYLVVCLVPAAAPNGQEYEFEDAADVSLVSQLSNCVRHVHAYEYEYEAQDPVRSVVSVVSCVRDDYDYHYDHDGHDCVSVSVVSVVVVDPD/DEEEEEEEDDDFQQGLVVVLVLLQVVVVVVYAYEYEYAVVSVVVNCVVCVVQPSHHYYYLVVCLVPAAAPNTQEYEFEDAADVRLVSSLSNCVRHVHAYEYEYEAQDPVRQVVSVVSCVRDPYDYHYDYDGHDNVSVSVVSVVVVPPD